Protein AF-A0A940LYS8-F1 (afdb_monomer)

Solvent-accessible surface area (backbone atoms only — not comparable to full-atom values): 14166 Å² total; per-residue (Å²): 133,88,75,75,73,63,44,82,40,48,35,38,29,25,53,35,54,36,86,40,42,81,48,67,56,72,43,96,89,71,46,71,50,75,36,22,39,36,41,30,22,46,27,25,27,48,75,93,54,68,81,40,82,56,65,36,42,34,35,36,81,48,92,83,85,85,57,64,66,62,52,61,73,65,52,63,56,30,31,29,35,32,28,35,30,36,76,92,42,74,50,35,28,40,54,76,39,82,77,44,77,39,90,52,70,69,46,53,48,55,41,51,57,54,53,70,65,56,69,51,74,43,96,84,58,41,65,36,48,66,41,65,59,70,41,28,34,36,24,72,44,66,58,97,86,38,71,28,37,42,33,35,54,69,59,95,69,60,64,64,54,52,51,50,52,50,55,50,62,75,40,40,74,64,50,51,53,53,54,53,48,30,38,51,74,55,42,47,62,51,32,56,76,70,56,52,57,94,88,54,79,76,67,52,75,64,65,48,58,71,41,42,40,71,47,35,38,37,39,48,70,85,58,28,35,38,40,37,19,47,32,62,64,52,61,83,69,26,37,35,40,35,40,34,38,59,82,78,72,44,70,46,41,47,80,48,124

Mean predicted aligned error: 7.28 Å

Radius of gyration: 22.15 Å; Cα contacts (8 Å, |Δi|>4): 485; chains: 1; bounding box: 64×49×54 Å

Foldseek 3Di:
DDFDFWDWFKKKFFWQLAPQDWDWDQDPVRDIDQIKGWTWGAFMDTVVGDTRRAIAIEIERDDDDDCPVVVSVPADRIFIFTWGARPVHNSYTYTPDTPGHDDDVVRVVSVVVVLVVPWDADPQQGTWHADSNNQWTWGWDDQVNHIAIEIEHNDDDCVVLVVLVVVCSVCRVVVVVVQLVQCCVAPLCVLQPPQDDPPDDRDDSVRQVVQKAFHYWYRYPQRKIWTWIARNCSRPGWIWIWIAHPVVRDIHIDTHD

Structure (mmCIF, N/CA/C/O backbone):
data_AF-A0A940LYS8-F1
#
_entry.id   AF-A0A940LYS8-F1
#
loop_
_atom_site.group_PDB
_atom_site.id
_atom_site.type_symbol
_atom_site.label_atom_id
_atom_site.label_alt_id
_atom_site.label_comp_id
_atom_site.label_asym_id
_atom_site.label_entity_id
_atom_site.label_seq_id
_atom_site.pdbx_PDB_ins_code
_atom_site.Cartn_x
_atom_site.Cartn_y
_atom_site.Cartn_z
_atom_site.occupancy
_atom_site.B_iso_or_equiv
_atom_site.auth_seq_id
_atom_site.auth_comp_id
_atom_site.auth_asym_id
_atom_site.auth_atom_id
_atom_site.pdbx_PDB_model_num
ATOM 1 N N . MET A 1 1 ? 36.925 16.333 -16.109 1.00 42.25 1 MET A N 1
ATOM 2 C CA . MET A 1 1 ? 36.387 15.004 -16.468 1.00 42.25 1 MET A CA 1
ATOM 3 C C . MET A 1 1 ? 35.322 15.225 -17.525 1.00 42.25 1 MET A C 1
ATOM 5 O O . MET A 1 1 ? 34.413 16.002 -17.276 1.00 42.25 1 MET A O 1
ATOM 9 N N . SER A 1 2 ? 35.499 14.679 -18.729 1.00 47.75 2 SER A N 1
ATOM 10 C CA . SER A 1 2 ? 34.520 14.827 -19.812 1.00 47.75 2 SER A CA 1
ATOM 11 C C . SER A 1 2 ? 33.358 13.879 -19.520 1.00 47.75 2 SER A C 1
ATOM 13 O O . SER A 1 2 ? 33.547 12.667 -19.568 1.00 47.75 2 SER A O 1
ATOM 15 N N . SER A 1 3 ? 32.201 14.413 -19.123 1.00 65.06 3 SER A N 1
ATOM 16 C CA . SER A 1 3 ? 30.974 13.623 -19.047 1.00 65.06 3 SER A CA 1
ATOM 17 C C . SER A 1 3 ? 30.464 13.404 -20.469 1.00 65.06 3 SER A C 1
ATOM 19 O O . SER A 1 3 ? 30.316 14.350 -21.246 1.00 65.06 3 SER A O 1
ATOM 21 N N . THR A 1 4 ? 30.245 12.147 -20.843 1.00 72.12 4 THR A N 1
ATOM 22 C CA . THR A 1 4 ? 29.559 11.816 -22.093 1.00 72.12 4 THR A CA 1
ATOM 23 C C . THR A 1 4 ? 28.167 12.459 -22.061 1.00 72.12 4 THR A C 1
ATOM 25 O O . THR A 1 4 ? 27.477 12.327 -21.050 1.00 72.12 4 THR A O 1
ATOM 28 N N . PRO A 1 5 ? 27.745 13.188 -23.110 1.00 80.06 5 PRO A N 1
ATOM 29 C CA . PRO A 1 5 ? 26.443 13.843 -23.108 1.00 80.06 5 PRO A CA 1
ATOM 30 C C . PRO A 1 5 ? 25.303 12.809 -23.068 1.00 80.06 5 PRO A C 1
ATOM 32 O O . PRO A 1 5 ? 25.475 11.703 -23.589 1.00 80.06 5 PRO A O 1
ATOM 35 N N . PRO A 1 6 ? 24.131 13.164 -22.505 1.00 83.50 6 PRO A N 1
ATOM 36 C CA . PRO A 1 6 ? 22.964 12.289 -22.494 1.00 83.50 6 PRO A CA 1
ATOM 37 C C . PRO A 1 6 ? 22.574 11.837 -23.903 1.00 83.50 6 PRO A C 1
ATOM 39 O O . PRO A 1 6 ? 22.540 12.634 -24.846 1.00 83.50 6 PRO A O 1
ATOM 42 N N . GLU A 1 7 ? 22.235 10.560 -24.043 1.00 89.81 7 GLU A N 1
ATOM 43 C CA . GLU A 1 7 ? 21.825 9.974 -25.315 1.00 89.81 7 GLU A CA 1
ATOM 44 C C . GLU A 1 7 ? 20.300 10.022 -25.451 1.00 89.81 7 GLU A C 1
ATOM 46 O O . GLU A 1 7 ? 19.568 9.582 -24.563 1.00 89.81 7 GLU A O 1
ATOM 51 N N . ARG A 1 8 ? 19.797 10.509 -26.5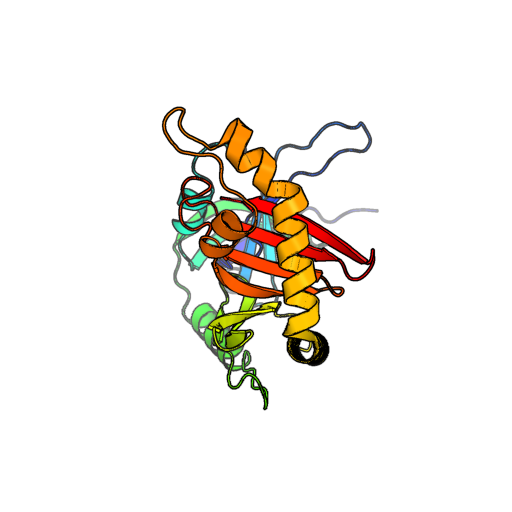92 1.00 93.00 8 ARG A N 1
ATOM 52 C CA . ARG A 1 8 ? 18.370 10.421 -26.928 1.00 93.00 8 ARG A CA 1
ATOM 53 C C . ARG A 1 8 ? 18.049 9.057 -27.502 1.00 93.00 8 ARG A C 1
ATOM 55 O O . ARG A 1 8 ? 18.409 8.757 -28.637 1.00 93.00 8 ARG A O 1
ATOM 62 N N . VAL A 1 9 ? 17.278 8.283 -26.757 1.00 93.38 9 VAL A N 1
ATOM 63 C CA . VAL A 1 9 ? 16.883 6.933 -27.139 1.00 93.38 9 VAL A CA 1
ATOM 64 C C . VAL A 1 9 ? 15.372 6.804 -27.242 1.00 93.38 9 VAL A C 1
ATOM 66 O O . VAL A 1 9 ? 14.603 7.430 -26.510 1.00 93.38 9 VAL A O 1
ATOM 69 N N . ARG A 1 10 ? 14.932 5.959 -28.172 1.00 94.75 10 ARG A N 1
ATOM 70 C CA . ARG A 1 10 ? 13.538 5.524 -28.257 1.00 94.75 10 ARG A CA 1
ATOM 71 C C . ARG A 1 10 ? 13.363 4.280 -27.403 1.00 94.75 10 ARG A C 1
ATOM 73 O O . ARG A 1 10 ? 14.052 3.288 -27.637 1.00 94.75 10 ARG A O 1
ATOM 80 N N . VAL A 1 11 ? 12.436 4.334 -26.456 1.00 95.38 11 VAL A N 1
ATOM 81 C CA . VAL A 1 11 ? 12.174 3.265 -25.489 1.00 95.38 11 VAL A CA 1
ATOM 82 C C . VAL A 1 11 ? 10.731 2.798 -25.602 1.00 95.38 11 VAL A C 1
ATOM 84 O O . VAL A 1 11 ? 9.817 3.604 -25.773 1.00 95.38 11 VAL A O 1
ATOM 87 N N . ARG A 1 12 ? 10.535 1.486 -25.482 1.00 94.81 12 ARG A N 1
ATOM 88 C CA . ARG A 1 12 ? 9.240 0.873 -25.178 1.00 94.81 12 ARG A CA 1
ATOM 89 C C . ARG A 1 12 ? 9.300 0.284 -23.787 1.00 94.81 12 ARG A C 1
ATOM 91 O O . ARG A 1 12 ? 10.312 -0.314 -23.436 1.00 94.81 12 ARG A O 1
ATOM 98 N N . GLY A 1 13 ? 8.226 0.420 -23.029 1.00 93.44 13 GLY A N 1
ATOM 99 C CA . GLY A 1 13 ? 8.151 -0.141 -21.689 1.00 93.44 13 GLY A CA 1
ATOM 100 C C . GLY A 1 13 ? 6.719 -0.341 -21.238 1.00 93.44 13 GLY A C 1
ATOM 101 O O . GLY A 1 13 ? 5.798 0.301 -21.755 1.00 93.44 13 GLY A O 1
ATOM 102 N N . LEU A 1 14 ? 6.547 -1.243 -20.278 1.00 90.81 14 LEU A N 1
ATOM 103 C CA . LEU A 1 14 ? 5.294 -1.352 -19.548 1.00 90.81 14 LEU A CA 1
ATOM 104 C C . LEU A 1 14 ? 5.345 -0.433 -18.332 1.00 90.81 14 LEU A C 1
ATOM 106 O O . LEU A 1 14 ? 6.316 -0.451 -17.584 1.00 90.81 14 LEU A O 1
ATOM 110 N N . LEU A 1 15 ? 4.322 0.398 -18.175 1.00 88.31 15 LEU A N 1
ATOM 111 C CA . LEU A 1 15 ? 4.199 1.321 -17.062 1.00 88.31 15 LEU A CA 1
ATOM 112 C C . LEU A 1 15 ? 3.820 0.546 -15.798 1.00 88.31 15 LEU A C 1
ATOM 114 O O . LEU A 1 15 ? 2.710 0.018 -15.696 1.00 88.31 15 LEU A O 1
ATOM 118 N N . LYS A 1 16 ? 4.719 0.547 -14.817 1.00 84.00 16 LYS A N 1
ATOM 119 C CA . LYS A 1 16 ? 4.436 0.117 -13.451 1.00 84.00 16 LYS A CA 1
ATOM 120 C C . LYS A 1 16 ? 3.726 1.261 -12.731 1.00 84.00 16 LYS A C 1
ATOM 122 O O . LYS A 1 16 ? 4.241 2.376 -12.646 1.00 84.00 16 LYS A O 1
ATOM 127 N N . ARG A 1 17 ? 2.514 1.000 -12.238 1.00 73.31 17 ARG A N 1
ATOM 128 C CA . ARG A 1 17 ? 1.731 2.013 -11.509 1.00 73.31 17 ARG A CA 1
ATOM 129 C C . ARG A 1 17 ? 2.293 2.258 -10.107 1.00 73.31 17 ARG A C 1
ATOM 131 O O . ARG A 1 17 ? 2.335 3.408 -9.688 1.00 73.31 17 ARG A O 1
ATOM 138 N N . GLY A 1 18 ? 2.820 1.223 -9.453 1.00 67.50 18 GLY A N 1
ATOM 139 C CA . GLY A 1 18 ? 3.448 1.344 -8.138 1.00 67.50 18 GLY A CA 1
ATOM 140 C C . GLY A 1 18 ? 4.738 2.154 -8.226 1.00 67.50 18 GLY A C 1
ATOM 141 O O . GLY A 1 18 ? 5.605 1.835 -9.041 1.00 67.50 18 GLY A O 1
ATOM 142 N N . GLY A 1 19 ? 4.845 3.212 -7.422 1.00 68.69 19 GLY A N 1
ATOM 143 C CA . GLY A 1 19 ? 5.967 4.159 -7.437 1.00 68.69 19 GLY A CA 1
ATOM 144 C C . GLY A 1 19 ? 5.854 5.282 -8.477 1.00 68.69 19 GLY A C 1
ATOM 145 O O . GLY A 1 19 ? 6.567 6.275 -8.370 1.00 68.69 19 GLY A O 1
ATOM 146 N N . THR A 1 20 ? 4.930 5.196 -9.445 1.00 78.88 20 THR A N 1
ATOM 147 C CA . THR A 1 20 ? 4.685 6.307 -10.378 1.00 78.88 20 THR A CA 1
ATOM 148 C C . THR A 1 20 ? 3.953 7.433 -9.647 1.00 78.88 20 THR A C 1
ATOM 150 O O . TH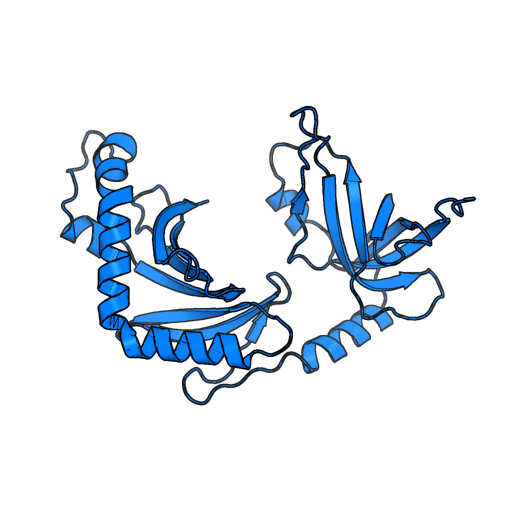R A 1 20 ? 2.822 7.260 -9.198 1.00 78.88 20 THR A O 1
ATOM 153 N N . GLY A 1 21 ? 4.585 8.600 -9.550 1.00 78.81 21 GLY A N 1
ATOM 154 C CA . GLY A 1 21 ? 4.165 9.651 -8.628 1.00 78.81 21 GLY A CA 1
ATOM 155 C C . GLY A 1 21 ? 4.616 11.048 -9.034 1.00 78.81 21 GLY A C 1
ATOM 156 O O . GLY A 1 21 ? 5.247 11.251 -10.077 1.00 78.81 21 GLY A O 1
ATOM 157 N N . LEU A 1 22 ? 4.286 12.015 -8.181 1.00 82.00 22 LEU A N 1
ATOM 158 C CA . LEU A 1 22 ? 4.902 13.336 -8.178 1.00 82.00 22 LEU A CA 1
ATOM 159 C C . LEU A 1 22 ? 6.037 13.331 -7.161 1.00 82.00 22 LEU A C 1
ATOM 161 O O . LEU A 1 22 ? 5.834 12.970 -6.006 1.00 82.00 22 LEU A O 1
ATOM 165 N N . VAL A 1 23 ? 7.217 13.751 -7.593 1.00 81.56 23 VAL A N 1
ATOM 166 C CA . VAL A 1 23 ? 8.379 13.907 -6.723 1.00 81.56 23 VAL A CA 1
ATOM 167 C C . VAL A 1 23 ? 8.815 15.361 -6.791 1.00 81.56 23 VAL A C 1
ATOM 169 O O . VAL A 1 23 ? 8.854 15.967 -7.864 1.00 81.56 23 VAL A O 1
ATOM 172 N N . GLN A 1 24 ? 9.112 15.939 -5.634 1.00 83.06 24 GLN A N 1
ATOM 173 C CA . GLN A 1 24 ? 9.625 17.294 -5.532 1.00 83.06 24 GLN A CA 1
ATOM 174 C C . GLN A 1 24 ? 10.780 17.299 -4.539 1.00 83.06 24 GLN A C 1
ATOM 176 O O . GLN A 1 24 ? 10.621 16.926 -3.380 1.00 83.06 24 GLN A O 1
ATOM 181 N N . SER A 1 25 ? 11.955 17.705 -5.003 1.00 80.62 25 SER A N 1
ATOM 182 C CA . SER A 1 25 ? 13.121 17.900 -4.150 1.00 80.62 25 SER A CA 1
ATOM 183 C C . SER A 1 25 ? 13.136 19.308 -3.570 1.00 80.62 25 SER A C 1
ATOM 185 O O . SER A 1 25 ? 12.680 20.277 -4.190 1.00 80.62 25 SER A O 1
ATOM 187 N N . ARG A 1 26 ? 13.692 19.424 -2.365 1.00 80.88 26 ARG A N 1
ATOM 188 C CA . ARG A 1 26 ? 14.047 20.706 -1.770 1.00 80.88 26 ARG A CA 1
ATOM 189 C C . ARG A 1 26 ? 15.529 20.957 -2.003 1.00 80.88 26 ARG A C 1
ATOM 191 O O . ARG A 1 26 ? 16.353 20.085 -1.750 1.00 80.88 26 ARG A O 1
ATOM 198 N N . ARG A 1 27 ? 15.851 22.143 -2.498 1.00 79.44 27 ARG A N 1
ATOM 199 C CA . ARG A 1 27 ? 17.224 22.594 -2.711 1.00 79.44 27 ARG A CA 1
ATOM 200 C C . ARG A 1 27 ? 17.869 22.996 -1.391 1.00 79.44 27 ARG A C 1
ATOM 202 O O . ARG A 1 27 ? 17.176 23.391 -0.452 1.00 79.44 27 ARG A O 1
ATOM 209 N N . ASP A 1 28 ? 19.199 23.017 -1.381 1.00 84.62 28 ASP A N 1
ATOM 210 C CA . ASP A 1 28 ? 20.005 23.495 -0.249 1.00 84.62 28 ASP A CA 1
ATOM 211 C C . ASP A 1 28 ? 19.690 24.954 0.135 1.00 84.62 28 ASP A C 1
ATOM 213 O O . ASP A 1 28 ? 19.817 25.339 1.293 1.00 84.62 28 ASP A O 1
ATOM 217 N N . ASP A 1 29 ? 19.222 25.769 -0.821 1.00 88.00 29 ASP A N 1
ATOM 218 C CA . ASP A 1 29 ? 18.783 27.155 -0.593 1.00 88.00 29 ASP A CA 1
ATOM 219 C C . ASP A 1 29 ? 17.358 27.269 -0.007 1.00 88.00 29 ASP A C 1
ATOM 221 O O . ASP A 1 29 ? 16.798 28.363 0.103 1.00 88.00 29 ASP A O 1
ATOM 225 N N . GLY A 1 30 ? 16.755 26.135 0.355 1.00 83.50 30 GLY A N 1
ATOM 226 C CA . GLY A 1 30 ? 15.433 26.033 0.957 1.00 83.50 30 GLY A CA 1
ATOM 227 C C . GLY A 1 30 ? 14.270 26.146 -0.028 1.00 83.50 30 GLY A C 1
ATOM 228 O O . GLY A 1 30 ? 13.126 25.954 0.405 1.00 83.50 30 GLY A O 1
ATOM 229 N N . ARG A 1 31 ? 14.521 26.423 -1.318 1.00 86.25 31 ARG A N 1
ATOM 230 C CA . ARG A 1 31 ? 13.485 26.495 -2.360 1.00 86.25 31 ARG A CA 1
ATOM 231 C C . ARG A 1 31 ? 13.119 25.105 -2.865 1.00 86.25 31 ARG A C 1
ATOM 233 O O . ARG A 1 31 ? 13.949 24.204 -2.931 1.00 86.25 31 ARG A O 1
ATOM 240 N N . TRP A 1 32 ? 11.867 24.949 -3.271 1.00 80.50 32 TRP A N 1
ATOM 241 C CA . TRP A 1 32 ? 11.400 23.726 -3.909 1.00 80.50 32 TRP A CA 1
ATOM 242 C C . TRP A 1 32 ? 11.743 23.716 -5.398 1.00 80.50 32 TRP A C 1
ATOM 244 O O . TRP A 1 32 ? 11.593 24.731 -6.085 1.00 80.50 32 TRP A O 1
ATOM 254 N N . ASP A 1 33 ? 12.181 22.564 -5.900 1.00 85.06 33 ASP A N 1
ATOM 255 C CA . ASP A 1 33 ? 12.300 22.328 -7.334 1.00 85.06 33 ASP A CA 1
ATOM 256 C C . ASP A 1 33 ? 10.933 22.308 -8.021 1.00 85.06 33 ASP A C 1
ATOM 258 O O . ASP A 1 33 ? 9.879 22.214 -7.388 1.00 85.06 33 ASP A O 1
ATOM 262 N N . VAL A 1 34 ? 10.944 22.402 -9.351 1.00 83.25 34 VAL A N 1
ATOM 263 C CA . VAL A 1 34 ? 9.734 22.139 -10.135 1.00 83.25 34 VAL A CA 1
ATOM 264 C C . VAL A 1 34 ? 9.340 20.676 -9.905 1.00 83.25 34 VAL A C 1
ATOM 266 O O . VAL A 1 34 ? 10.202 19.817 -10.085 1.00 83.25 34 VAL A O 1
ATOM 269 N N . PRO A 1 35 ? 8.077 20.374 -9.543 1.00 85.12 35 PRO A N 1
ATOM 270 C CA . PRO A 1 35 ? 7.629 18.997 -9.399 1.00 85.12 35 PRO A CA 1
ATOM 271 C C . PRO A 1 35 ? 7.896 18.190 -10.667 1.00 85.12 35 PRO A C 1
ATOM 273 O O . PRO A 1 35 ? 7.663 18.657 -11.788 1.00 85.12 35 PRO A O 1
ATOM 276 N N . GLU A 1 36 ? 8.341 16.957 -10.495 1.00 87.12 36 GLU A N 1
ATOM 277 C CA . GLU A 1 36 ? 8.540 16.021 -11.587 1.00 87.12 36 GLU A CA 1
ATOM 278 C C . GLU A 1 36 ? 7.554 14.872 -11.463 1.00 87.12 36 GLU A C 1
ATOM 280 O O . GLU A 1 36 ? 7.353 14.304 -10.392 1.00 87.12 36 GLU A O 1
ATOM 285 N N . ILE A 1 37 ? 6.950 14.500 -12.588 1.00 86.81 37 ILE A N 1
ATOM 286 C CA . ILE A 1 37 ? 6.352 13.176 -12.693 1.00 86.81 37 ILE A CA 1
ATOM 287 C C . ILE A 1 37 ? 7.491 12.179 -12.818 1.00 86.81 37 ILE A C 1
ATOM 289 O O . ILE A 1 37 ? 8.351 12.335 -13.691 1.00 86.81 37 ILE A O 1
ATOM 293 N N . VAL A 1 38 ? 7.417 11.121 -12.025 1.00 88.69 38 VAL A N 1
ATOM 294 C CA . VAL A 1 38 ? 8.265 9.940 -12.154 1.00 88.69 38 VAL A CA 1
ATOM 295 C C . VAL A 1 38 ? 7.400 8.788 -12.624 1.00 88.69 38 VAL A C 1
ATOM 297 O O . VAL A 1 38 ? 6.370 8.519 -12.020 1.00 88.69 38 VAL A O 1
ATOM 300 N N . GLN A 1 39 ? 7.798 8.130 -13.711 1.00 89.88 39 GLN A N 1
ATOM 301 C CA . GLN A 1 39 ? 7.189 6.893 -14.197 1.00 89.88 39 GLN A CA 1
ATOM 302 C C . GLN A 1 39 ? 8.207 5.766 -14.174 1.00 89.88 39 GLN A C 1
ATOM 304 O O . GLN A 1 39 ? 9.373 5.960 -14.514 1.00 89.88 39 GLN A O 1
ATOM 309 N N . HIS A 1 40 ? 7.742 4.577 -13.819 1.00 90.50 40 HIS A N 1
ATOM 310 C CA . HIS A 1 40 ? 8.572 3.385 -13.729 1.00 90.50 40 HIS A CA 1
ATOM 311 C C . HIS A 1 40 ? 8.221 2.473 -14.899 1.00 90.50 40 HIS A C 1
ATOM 313 O O . HIS A 1 40 ? 7.060 2.098 -15.068 1.00 90.50 40 HIS A O 1
ATOM 319 N N . LEU A 1 41 ? 9.205 2.131 -15.729 1.00 92.00 41 LEU A N 1
ATOM 320 C CA . LEU A 1 41 ? 9.017 1.186 -16.825 1.00 92.00 41 LEU A CA 1
ATOM 321 C C . LEU A 1 41 ? 9.654 -0.160 -16.482 1.00 92.00 41 LEU A C 1
ATOM 323 O O . LEU A 1 41 ? 10.856 -0.217 -16.223 1.00 92.00 41 LEU A O 1
ATOM 327 N N . ARG A 1 42 ? 8.864 -1.238 -16.517 1.00 90.44 42 ARG A N 1
ATOM 328 C CA . ARG A 1 42 ? 9.343 -2.615 -16.344 1.00 90.44 42 ARG A CA 1
ATOM 329 C C . ARG A 1 42 ? 8.383 -3.636 -16.970 1.00 90.44 42 ARG A C 1
ATOM 331 O O . ARG A 1 42 ? 7.203 -3.621 -16.641 1.00 90.44 42 ARG A O 1
ATOM 338 N N . PRO A 1 43 ? 8.874 -4.581 -17.785 1.00 93.56 43 PRO A N 1
ATOM 339 C CA . PRO A 1 43 ? 10.163 -4.539 -18.467 1.00 93.56 43 PRO A CA 1
ATOM 340 C C . PRO A 1 43 ? 10.182 -3.416 -19.516 1.00 93.56 43 PRO A C 1
ATOM 342 O O . PRO A 1 43 ? 9.139 -2.862 -19.892 1.00 93.56 43 PRO A O 1
ATOM 345 N N . TRP A 1 44 ? 11.368 -3.086 -20.015 1.00 95.00 44 TRP A N 1
ATOM 346 C CA . TRP A 1 44 ? 11.544 -2.078 -21.059 1.00 95.00 44 TRP A CA 1
ATOM 347 C C . TRP A 1 44 ? 12.633 -2.480 -22.050 1.00 95.00 44 TRP A C 1
ATOM 349 O O . TRP A 1 44 ? 13.356 -3.448 -21.850 1.00 95.00 44 TRP A O 1
ATOM 359 N N . ARG A 1 45 ? 12.726 -1.768 -23.171 1.00 94.69 45 ARG A N 1
ATOM 360 C CA . ARG A 1 45 ? 13.830 -1.912 -24.123 1.00 94.69 45 ARG A CA 1
ATOM 361 C C . ARG A 1 45 ? 14.057 -0.655 -24.932 1.00 94.69 45 ARG A C 1
ATOM 363 O O . ARG A 1 45 ? 13.114 0.077 -25.250 1.00 94.69 45 ARG A O 1
ATOM 370 N N . ARG A 1 46 ? 15.298 -0.465 -25.375 1.00 93.44 46 ARG A N 1
ATOM 371 C CA . ARG A 1 46 ? 15.595 0.424 -26.505 1.00 93.44 46 ARG A CA 1
ATOM 372 C C . ARG A 1 46 ? 14.967 -0.157 -27.777 1.00 93.44 46 ARG A C 1
ATOM 374 O O . ARG A 1 46 ? 14.852 -1.372 -27.929 1.00 93.44 46 ARG A O 1
ATOM 381 N N . SER A 1 47 ? 14.538 0.694 -28.704 1.00 83.88 47 SER A N 1
ATOM 382 C CA . SER A 1 47 ? 13.912 0.254 -29.958 1.00 83.88 47 SER A CA 1
ATOM 383 C C . SER A 1 47 ? 14.840 -0.682 -30.743 1.00 83.88 47 SER A C 1
ATOM 385 O O . SER A 1 47 ? 15.874 -0.248 -31.235 1.00 83.88 47 SER A O 1
ATOM 387 N N . GLY A 1 48 ? 14.449 -1.953 -30.880 1.00 82.44 48 GLY A N 1
ATOM 388 C CA . GLY A 1 48 ? 15.252 -2.988 -31.546 1.00 82.44 48 GLY A CA 1
ATOM 389 C C . GLY A 1 48 ? 16.365 -3.600 -30.686 1.00 82.44 48 GLY A C 1
ATOM 390 O O . GLY A 1 48 ? 17.075 -4.474 -31.170 1.00 82.44 48 GLY A O 1
ATOM 391 N N . GLY A 1 49 ? 16.510 -3.166 -29.432 1.00 90.75 49 GLY A N 1
ATOM 392 C CA . GLY A 1 49 ? 17.447 -3.727 -28.460 1.00 90.75 49 GLY A CA 1
ATOM 393 C C . GLY A 1 49 ? 16.872 -4.905 -27.658 1.00 90.75 49 GLY A C 1
ATOM 394 O O . GLY A 1 49 ? 15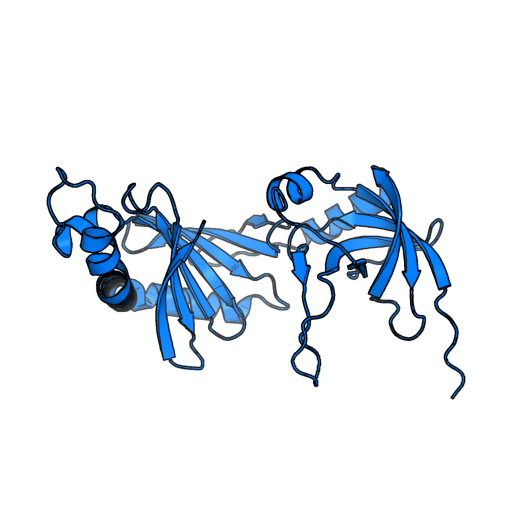.694 -5.257 -27.828 1.00 90.75 49 GLY A O 1
ATOM 395 N N . PRO A 1 50 ? 17.699 -5.508 -26.782 1.00 94.56 50 PRO A N 1
ATOM 396 C CA . PRO A 1 50 ? 17.267 -6.565 -25.872 1.00 94.56 50 PRO A CA 1
ATOM 397 C C . PRO A 1 50 ? 16.248 -6.045 -24.853 1.00 94.56 50 PRO A C 1
ATOM 399 O O . PRO A 1 50 ? 16.099 -4.837 -24.662 1.00 94.56 50 PRO A O 1
ATOM 402 N N . ILE A 1 51 ? 15.529 -6.972 -24.220 1.00 95.38 51 ILE A N 1
ATOM 403 C CA . ILE A 1 51 ? 14.624 -6.656 -23.115 1.00 95.38 51 ILE A CA 1
ATOM 404 C C . ILE A 1 51 ? 15.437 -6.503 -21.837 1.00 95.38 51 ILE A C 1
ATOM 406 O O . ILE A 1 51 ? 16.164 -7.411 -21.446 1.00 95.38 51 ILE A O 1
ATOM 410 N N . GLU A 1 52 ? 15.241 -5.373 -21.178 1.00 94.50 52 GLU A N 1
ATOM 411 C CA . GLU A 1 52 ? 15.738 -5.083 -19.846 1.00 94.50 52 GLU A CA 1
ATOM 412 C C . GLU A 1 52 ? 14.644 -5.432 -18.827 1.00 94.50 52 GLU A C 1
ATOM 414 O O . GLU A 1 52 ? 13.524 -4.907 -18.869 1.00 94.50 52 GLU A O 1
ATOM 419 N N . ALA A 1 53 ? 14.961 -6.354 -17.916 1.00 88.12 53 ALA A N 1
ATOM 420 C CA . ALA A 1 53 ? 14.047 -6.805 -16.864 1.00 88.12 53 ALA A CA 1
ATOM 421 C C . ALA A 1 53 ? 14.074 -5.911 -15.610 1.00 88.12 53 ALA A C 1
ATOM 423 O O . ALA A 1 53 ? 13.250 -6.090 -14.708 1.00 88.12 53 ALA A O 1
ATOM 424 N N . THR A 1 54 ? 15.028 -4.983 -15.539 1.00 89.12 54 THR A N 1
ATOM 425 C CA . THR A 1 54 ? 15.168 -3.979 -14.479 1.00 89.12 54 THR A CA 1
ATOM 426 C C . THR A 1 54 ? 14.218 -2.803 -14.703 1.00 89.12 54 THR A C 1
ATOM 428 O O . THR A 1 54 ? 13.591 -2.677 -15.755 1.00 89.12 54 THR A O 1
ATOM 431 N N . GLU A 1 55 ? 14.081 -1.944 -13.694 1.00 90.62 55 GLU A N 1
ATOM 432 C CA . GLU A 1 55 ? 13.291 -0.720 -13.823 1.00 90.62 55 GLU A CA 1
ATOM 433 C C . GLU A 1 55 ? 14.081 0.366 -14.561 1.00 90.62 55 GLU A C 1
ATOM 435 O O . GLU A 1 55 ? 15.276 0.550 -14.329 1.00 90.62 55 GLU A O 1
ATOM 440 N N . LEU A 1 56 ? 13.392 1.102 -15.432 1.00 93.50 56 LEU A N 1
ATOM 441 C CA . LEU A 1 56 ? 13.839 2.403 -15.921 1.00 93.50 56 LEU A CA 1
ATOM 442 C C . LEU A 1 56 ? 12.952 3.483 -15.313 1.00 93.50 56 LEU A C 1
ATOM 444 O O . LEU A 1 56 ? 11.747 3.529 -15.580 1.00 93.50 56 LEU A O 1
ATOM 448 N N . TYR A 1 57 ? 13.561 4.372 -14.537 1.00 93.06 57 TYR A N 1
ATOM 449 C CA . TYR A 1 57 ? 12.880 5.519 -13.947 1.00 93.06 57 TYR A CA 1
ATOM 450 C C . TYR A 1 57 ? 12.923 6.677 -14.940 1.00 93.06 57 TYR A C 1
ATOM 452 O O . TYR A 1 57 ? 14.002 7.156 -15.302 1.00 93.06 57 TYR A O 1
ATOM 460 N N . VAL A 1 58 ? 11.762 7.141 -15.395 1.00 93.31 58 VAL A N 1
ATOM 461 C CA . VAL A 1 58 ? 11.676 8.250 -16.343 1.00 93.31 58 VAL A CA 1
ATOM 462 C C . VAL A 1 58 ? 10.988 9.472 -15.750 1.00 93.31 58 VAL A C 1
ATOM 464 O O . VAL A 1 58 ? 9.918 9.380 -15.156 1.00 93.31 58 VAL A O 1
ATOM 467 N N . PHE A 1 59 ? 11.614 10.631 -15.938 1.00 92.06 59 PHE A N 1
ATOM 468 C CA . PHE A 1 59 ? 11.259 11.883 -15.272 1.00 92.06 59 PHE A CA 1
ATOM 469 C C . PHE A 1 59 ? 10.718 12.897 -16.271 1.00 92.06 59 PHE A C 1
ATOM 471 O O . PHE A 1 59 ? 11.234 13.027 -17.389 1.00 92.06 59 PHE A O 1
ATOM 478 N N . LYS A 1 60 ? 9.698 13.658 -15.878 1.00 89.19 60 LYS A N 1
ATOM 479 C CA . LYS A 1 60 ? 9.232 14.813 -16.648 1.00 89.19 60 LYS A CA 1
ATOM 480 C C . LYS A 1 60 ? 8.852 15.966 -15.717 1.00 89.19 60 LYS A C 1
ATOM 482 O O . LYS A 1 60 ? 7.868 15.825 -14.989 1.00 89.19 60 LYS A O 1
ATOM 487 N N . PRO A 1 61 ? 9.530 17.124 -15.819 1.00 85.81 61 PRO A N 1
ATOM 488 C CA . PRO A 1 61 ? 9.100 18.338 -15.143 1.00 85.81 61 PRO A CA 1
ATOM 489 C C . PRO A 1 61 ? 7.660 18.675 -15.508 1.00 85.81 61 PRO A C 1
ATOM 491 O O . PRO A 1 61 ? 7.279 18.652 -16.686 1.00 85.81 61 PRO A O 1
ATOM 494 N N . THR A 1 62 ? 6.858 18.984 -14.500 1.00 79.44 62 THR A N 1
ATOM 495 C CA . THR A 1 62 ? 5.443 19.272 -14.674 1.00 79.44 62 THR A CA 1
ATOM 496 C C . THR A 1 62 ? 5.002 20.437 -13.799 1.00 79.44 62 THR A C 1
ATOM 498 O O . THR A 1 62 ? 5.612 20.775 -12.789 1.00 79.44 62 THR A O 1
ATOM 501 N N . ARG A 1 63 ? 3.901 21.063 -14.201 1.00 71.00 63 ARG A N 1
ATOM 502 C CA . ARG A 1 63 ? 3.117 21.964 -13.357 1.00 71.00 63 ARG A CA 1
ATOM 503 C C . ARG A 1 63 ? 1.736 21.329 -13.271 1.00 71.00 63 ARG A C 1
ATOM 505 O O . ARG A 1 63 ? 0.957 21.507 -14.199 1.00 71.00 63 ARG A O 1
ATOM 512 N N . LEU A 1 64 ? 1.447 20.530 -12.249 1.00 61.28 64 LEU A N 1
ATOM 513 C CA . LEU A 1 64 ? 0.110 19.945 -12.090 1.00 61.28 64 LEU A CA 1
ATOM 514 C C . LEU A 1 64 ? -0.480 20.325 -10.737 1.00 61.28 64 LEU A C 1
ATOM 516 O O . LEU A 1 64 ? 0.147 20.072 -9.712 1.00 61.28 64 LEU A O 1
ATOM 520 N N . PRO A 1 65 ? -1.691 20.903 -10.752 1.00 53.66 65 PRO A N 1
ATOM 521 C CA . PRO A 1 65 ? -2.727 20.410 -9.852 1.00 53.66 65 PRO A CA 1
ATOM 522 C C . PRO A 1 65 ? -4.104 20.206 -10.522 1.00 53.66 65 PRO A C 1
ATOM 524 O O . PRO A 1 65 ? -4.400 20.750 -11.584 1.00 53.66 65 PRO A O 1
ATOM 527 N N . HIS A 1 66 ? -4.912 19.411 -9.810 1.00 55.38 66 HIS A N 1
ATOM 528 C CA . HIS A 1 66 ? -6.190 18.739 -10.106 1.00 55.38 66 HIS A CA 1
ATOM 529 C C . HIS A 1 66 ? -6.158 17.568 -11.105 1.00 55.38 66 HIS A C 1
ATOM 531 O O . HIS A 1 66 ? -5.750 17.684 -12.255 1.00 55.38 66 HIS A O 1
ATOM 537 N N . GLY A 1 67 ? -6.637 16.409 -10.629 1.00 65.75 67 GLY A N 1
ATOM 538 C CA . GLY A 1 67 ? -6.875 15.209 -11.436 1.00 65.75 67 GLY A CA 1
ATOM 539 C C . GLY A 1 67 ? -5.685 14.259 -11.617 1.00 65.75 67 GLY A C 1
ATOM 540 O O . GLY A 1 67 ? -5.751 13.418 -12.509 1.00 65.75 67 GLY A O 1
ATOM 541 N N . PHE A 1 68 ? -4.621 14.349 -10.801 1.00 68.31 68 PHE A N 1
ATOM 542 C CA . PHE A 1 68 ? -3.428 13.487 -10.923 1.00 68.31 68 PHE A CA 1
ATOM 543 C C . PHE A 1 68 ? -3.778 11.994 -10.977 1.00 68.31 68 PHE A C 1
ATOM 545 O O . PHE A 1 68 ? -3.328 11.303 -11.885 1.00 68.31 68 PHE A O 1
ATOM 552 N N . TRP A 1 69 ? -4.627 11.518 -10.063 1.00 65.00 69 TRP A N 1
ATOM 553 C CA . TRP A 1 69 ? -5.051 10.117 -10.025 1.00 65.00 69 TRP A CA 1
ATOM 554 C C . TRP A 1 69 ? -5.834 9.708 -11.275 1.00 65.00 69 TRP A C 1
ATOM 556 O O . TRP A 1 69 ? -5.527 8.685 -11.881 1.00 65.00 69 TRP A O 1
ATOM 566 N N . SER A 1 70 ? -6.775 10.540 -11.731 1.00 70.00 70 SER A N 1
ATOM 567 C CA . SER A 1 70 ? -7.508 10.311 -12.987 1.00 70.00 70 SER A CA 1
ATOM 568 C C . SER A 1 70 ? -6.559 10.231 -14.189 1.00 70.00 70 SER A C 1
ATOM 570 O O . SER A 1 70 ? -6.651 9.320 -15.014 1.00 70.00 70 SER A O 1
ATOM 572 N N . TRP A 1 71 ? -5.571 11.127 -14.246 1.00 79.06 71 TRP A N 1
ATOM 573 C CA . TRP A 1 71 ? -4.531 11.100 -15.267 1.00 79.06 71 TRP A CA 1
ATOM 574 C C . TRP A 1 71 ? -3.668 9.830 -15.186 1.00 79.06 71 TRP A C 1
ATOM 576 O O . TRP A 1 71 ? -3.502 9.152 -16.200 1.00 79.06 71 TRP A O 1
ATOM 586 N N . LEU A 1 72 ? -3.170 9.473 -13.997 1.00 71.88 72 LEU A N 1
ATOM 587 C CA . LEU A 1 72 ? -2.325 8.301 -13.760 1.00 71.88 72 LEU A CA 1
ATOM 588 C C . LEU A 1 72 ? -3.043 6.999 -14.137 1.00 71.88 72 LEU A C 1
ATOM 590 O O . LEU A 1 72 ? -2.495 6.170 -14.868 1.00 71.88 72 LEU A O 1
ATOM 594 N N . PHE A 1 73 ? -4.287 6.828 -13.687 1.00 68.19 73 PHE A N 1
ATOM 595 C CA . PHE A 1 73 ? -5.090 5.642 -13.986 1.00 68.19 73 PHE A CA 1
ATOM 596 C C . PHE A 1 73 ? -5.583 5.597 -15.438 1.00 68.19 73 PHE A C 1
ATOM 598 O O . PHE A 1 73 ? -5.850 4.503 -15.947 1.00 68.19 73 PHE A O 1
ATOM 605 N N . GLY A 1 74 ? -5.631 6.741 -16.125 1.00 75.75 74 GLY A N 1
ATOM 606 C CA . GLY A 1 74 ? -5.915 6.843 -17.556 1.00 75.75 74 GLY A CA 1
ATOM 607 C C . GLY A 1 74 ? -4.736 6.486 -18.471 1.00 75.75 74 GLY A C 1
ATOM 608 O O . GLY A 1 74 ? -4.935 6.305 -19.675 1.00 75.75 74 GLY A O 1
ATOM 609 N N . LEU A 1 75 ? -3.509 6.361 -17.947 1.00 77.94 75 LEU A N 1
ATOM 610 C CA . LEU A 1 75 ? -2.352 5.987 -18.761 1.00 77.94 75 LEU A CA 1
ATOM 611 C C . LEU A 1 75 ? -2.450 4.538 -19.246 1.00 77.94 75 LEU A C 1
ATOM 613 O O . LEU A 1 75 ? -2.754 3.607 -18.490 1.00 77.94 75 LEU A O 1
ATOM 617 N N . ALA A 1 76 ? -2.121 4.351 -20.525 1.00 80.75 76 ALA A N 1
ATOM 618 C CA . ALA A 1 76 ? -1.998 3.029 -21.110 1.00 80.75 76 ALA A CA 1
ATOM 619 C C . ALA A 1 76 ? -0.856 2.247 -20.435 1.00 80.75 76 ALA A C 1
ATOM 621 O O . ALA A 1 76 ? 0.218 2.808 -20.213 1.00 80.75 76 ALA A O 1
ATOM 622 N N . PRO A 1 77 ? -1.038 0.942 -20.175 1.00 83.75 77 PRO A N 1
ATOM 623 C CA . PRO A 1 77 ? -0.038 0.127 -19.489 1.00 83.75 77 PRO A CA 1
ATOM 624 C C . PRO A 1 77 ? 1.213 -0.130 -20.334 1.00 83.75 77 PRO A C 1
ATOM 626 O O . PRO A 1 77 ? 2.236 -0.503 -19.786 1.00 83.75 77 PRO A O 1
ATOM 629 N N . ALA A 1 78 ? 1.156 0.049 -21.655 1.00 88.50 78 ALA A N 1
ATOM 630 C CA . ALA A 1 78 ? 2.290 -0.135 -22.557 1.00 88.50 78 ALA A CA 1
ATOM 631 C C . ALA A 1 78 ? 2.498 1.133 -23.384 1.00 88.50 78 ALA A C 1
ATOM 633 O O . ALA A 1 78 ? 1.592 1.561 -24.110 1.00 88.50 78 ALA A O 1
ATOM 634 N N . VAL A 1 79 ? 3.683 1.731 -23.282 1.00 90.81 79 VAL A N 1
ATOM 635 C CA . VAL A 1 79 ? 3.985 3.047 -23.858 1.00 90.81 79 VAL A CA 1
ATOM 636 C C . VAL A 1 79 ? 5.266 3.024 -24.681 1.00 90.81 79 VAL A C 1
ATOM 638 O O . VAL A 1 79 ? 6.178 2.229 -24.449 1.00 90.81 79 VAL A O 1
ATOM 641 N N . GLU A 1 80 ? 5.342 3.933 -25.650 1.00 93.38 80 GLU A N 1
ATOM 642 C CA . GLU A 1 80 ? 6.583 4.262 -26.347 1.00 93.38 80 GLU A CA 1
ATOM 643 C C . GLU A 1 80 ? 6.949 5.729 -26.096 1.00 93.38 80 GLU A C 1
ATOM 645 O O . GLU A 1 80 ? 6.118 6.635 -26.232 1.00 93.38 80 GLU A O 1
ATOM 650 N N . LEU A 1 81 ? 8.208 5.961 -25.732 1.00 93.94 81 LEU A N 1
ATOM 651 C CA . LEU A 1 81 ? 8.749 7.255 -25.333 1.00 93.94 81 LEU A CA 1
ATOM 652 C C . LEU A 1 81 ? 10.039 7.561 -26.101 1.00 93.94 81 LEU A C 1
ATOM 654 O O . LEU A 1 81 ? 10.759 6.662 -26.539 1.00 93.94 81 LEU A O 1
ATOM 658 N N . ILE A 1 82 ? 10.362 8.847 -26.211 1.00 94.81 82 ILE A N 1
ATOM 659 C CA . ILE A 1 82 ? 11.733 9.314 -26.425 1.00 94.81 82 ILE A CA 1
ATOM 660 C C . ILE A 1 82 ? 12.257 9.802 -25.080 1.00 94.81 82 ILE A C 1
ATOM 662 O O . ILE A 1 82 ? 11.645 10.684 -24.469 1.00 94.81 82 ILE A O 1
ATOM 666 N N . VAL A 1 83 ? 13.377 9.239 -24.644 1.00 94.69 83 VAL A N 1
ATOM 667 C CA . VAL A 1 83 ? 13.997 9.481 -23.339 1.00 94.69 83 VAL A CA 1
ATOM 668 C C . VAL A 1 83 ? 15.447 9.914 -23.556 1.00 94.69 83 VAL A C 1
ATOM 670 O O . VAL A 1 83 ? 16.127 9.352 -24.410 1.00 94.69 83 VAL A O 1
ATOM 673 N N . GLU A 1 84 ? 15.922 10.916 -22.819 1.00 94.25 84 GLU A N 1
ATOM 674 C CA . GLU A 1 84 ? 17.363 11.177 -22.690 1.00 94.25 84 GLU A CA 1
ATOM 675 C C . GLU A 1 84 ? 17.885 10.351 -21.524 1.00 94.25 84 GLU A C 1
ATOM 677 O O . GLU A 1 84 ? 17.453 10.568 -20.394 1.00 94.25 84 GLU A O 1
ATOM 682 N N . ILE A 1 85 ? 18.772 9.402 -21.796 1.00 91.44 85 ILE A N 1
ATOM 683 C CA . ILE A 1 85 ? 19.409 8.579 -20.769 1.00 91.44 85 ILE A CA 1
ATOM 684 C C . ILE A 1 85 ? 20.839 9.079 -20.597 1.00 91.44 85 ILE A C 1
ATOM 686 O O . ILE A 1 85 ? 21.583 9.197 -21.573 1.00 91.44 85 ILE A O 1
ATOM 690 N N . ASP A 1 86 ? 21.210 9.389 -19.358 1.00 86.19 86 ASP A N 1
ATOM 691 C CA . ASP A 1 86 ? 22.597 9.678 -19.010 1.00 86.19 86 ASP A CA 1
ATOM 692 C C . ASP A 1 86 ? 23.379 8.352 -18.998 1.00 86.19 86 ASP A C 1
ATOM 694 O O . ASP A 1 86 ? 23.006 7.442 -18.253 1.00 86.19 86 ASP A O 1
ATOM 698 N N . PRO A 1 87 ? 24.456 8.201 -19.789 1.00 84.50 87 PRO A N 1
ATOM 699 C CA . PRO A 1 87 ? 25.279 6.994 -19.763 1.00 84.50 87 PRO A CA 1
ATOM 700 C C . PRO A 1 87 ? 25.835 6.647 -18.373 1.00 84.50 87 PRO A C 1
ATOM 702 O O . PRO A 1 87 ? 26.087 5.475 -18.103 1.00 84.50 87 PRO A O 1
ATOM 705 N N . ALA A 1 88 ? 26.012 7.634 -17.488 1.00 86.94 88 ALA A N 1
ATOM 706 C CA . ALA A 1 88 ? 26.444 7.412 -16.109 1.00 86.94 88 ALA A CA 1
ATOM 707 C C . ALA A 1 88 ? 25.324 6.865 -15.201 1.00 86.94 88 ALA A C 1
ATOM 709 O O . ALA A 1 88 ? 25.613 6.323 -14.135 1.00 86.94 88 ALA A O 1
ATOM 710 N N . ARG A 1 89 ? 24.056 7.007 -15.609 1.00 86.75 89 ARG A N 1
ATOM 711 C CA . ARG A 1 89 ? 22.848 6.551 -14.899 1.00 86.75 89 ARG A CA 1
ATOM 712 C C . ARG A 1 89 ? 21.869 5.900 -15.886 1.00 86.75 89 ARG A C 1
ATOM 714 O O . ARG A 1 89 ? 20.797 6.449 -16.140 1.00 86.75 89 ARG A O 1
ATOM 721 N N . PRO A 1 90 ? 22.219 4.737 -16.468 1.00 87.94 90 PRO A N 1
ATOM 722 C CA . PRO A 1 90 ? 21.417 4.105 -17.517 1.00 87.94 90 PRO A CA 1
ATOM 723 C C . PRO A 1 90 ? 20.052 3.594 -17.026 1.00 87.94 90 PRO A C 1
ATOM 725 O O . PRO A 1 90 ? 19.179 3.302 -17.840 1.00 87.94 90 PRO A O 1
ATOM 728 N N . ASP A 1 91 ? 19.876 3.505 -15.706 1.00 89.62 91 ASP A N 1
ATOM 729 C CA . ASP A 1 91 ? 18.643 3.186 -14.986 1.00 89.62 91 ASP A CA 1
ATOM 730 C C . ASP A 1 91 ? 17.643 4.351 -14.957 1.00 89.62 91 ASP A C 1
ATOM 732 O O . ASP A 1 91 ? 16.489 4.164 -14.575 1.00 89.62 91 ASP A O 1
ATOM 736 N N . ARG A 1 92 ? 18.054 5.565 -15.346 1.00 91.81 92 ARG A N 1
ATOM 737 C CA . ARG A 1 92 ? 17.228 6.773 -15.255 1.00 91.81 92 ARG A CA 1
ATOM 738 C C . ARG A 1 92 ? 17.269 7.579 -16.546 1.00 91.81 92 ARG A C 1
ATOM 740 O O . ARG A 1 92 ? 18.279 7.639 -17.242 1.00 91.81 92 ARG A O 1
ATOM 747 N N . GLY A 1 93 ? 16.176 8.266 -16.859 1.00 92.31 93 GLY A N 1
ATOM 748 C CA . GLY A 1 93 ? 16.164 9.153 -18.015 1.00 92.31 93 GLY A CA 1
ATOM 749 C C . GLY A 1 93 ? 15.083 10.220 -18.001 1.00 92.31 93 GLY A C 1
ATOM 750 O O . GLY A 1 93 ? 14.067 10.113 -17.325 1.00 92.31 93 GLY A O 1
ATOM 751 N N . ARG A 1 94 ? 15.278 11.281 -18.776 1.00 93.56 94 ARG A N 1
ATOM 752 C CA . ARG A 1 94 ? 14.315 12.376 -18.892 1.00 93.56 94 ARG A CA 1
ATOM 753 C C . ARG A 1 94 ? 13.411 12.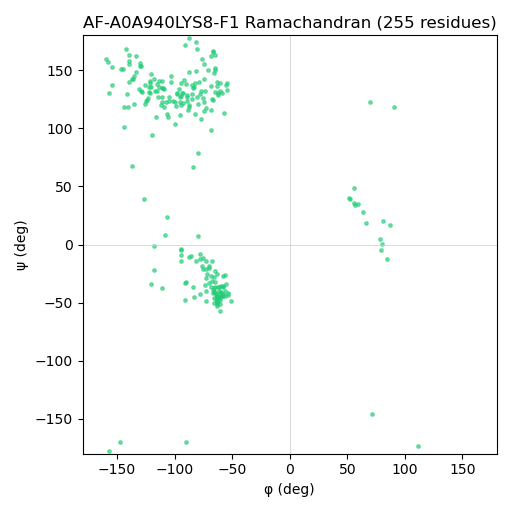157 -20.093 1.00 93.56 94 ARG A C 1
ATOM 755 O O . ARG A 1 94 ? 13.888 12.011 -21.217 1.00 93.56 94 ARG A O 1
ATOM 762 N N . ILE A 1 95 ? 12.099 12.191 -19.900 1.00 93.44 95 ILE A N 1
ATOM 763 C CA . ILE A 1 95 ? 11.147 12.073 -21.002 1.00 93.44 95 ILE A CA 1
ATOM 764 C C . ILE A 1 95 ? 11.235 13.330 -21.871 1.00 93.44 95 ILE A C 1
ATOM 766 O O . ILE A 1 95 ? 10.892 14.437 -21.451 1.00 93.44 95 ILE A O 1
ATOM 770 N N . VAL A 1 96 ? 11.650 13.148 -23.121 1.00 94.00 96 VAL A N 1
ATOM 771 C CA . VAL A 1 96 ? 11.618 14.189 -24.156 1.00 94.00 96 VAL A CA 1
ATOM 772 C C . VAL A 1 96 ? 10.237 14.253 -24.783 1.00 94.00 96 VAL A C 1
ATOM 774 O O . VAL A 1 96 ? 9.700 15.336 -25.007 1.00 94.00 96 VAL A O 1
ATOM 777 N N . ARG A 1 97 ? 9.661 13.088 -25.100 1.00 91.81 97 ARG A N 1
ATOM 778 C CA . ARG A 1 97 ? 8.399 13.001 -25.837 1.00 91.81 97 ARG A CA 1
ATOM 779 C C . ARG A 1 97 ? 7.662 11.701 -25.540 1.00 91.81 97 ARG A C 1
ATOM 781 O O . ARG A 1 97 ? 8.256 10.631 -25.582 1.00 91.81 97 ARG A O 1
ATOM 788 N N . TYR A 1 98 ? 6.350 11.803 -25.350 1.00 90.31 98 TYR A N 1
ATOM 789 C CA . TYR A 1 98 ? 5.444 10.657 -25.396 1.00 90.31 98 TYR A CA 1
ATOM 790 C C . TYR A 1 98 ? 5.040 10.395 -26.845 1.00 90.31 98 TYR A C 1
ATOM 792 O O . TYR A 1 98 ? 4.566 11.307 -27.526 1.00 90.31 98 TYR A O 1
ATOM 800 N N . LEU A 1 99 ? 5.243 9.168 -27.320 1.00 90.81 99 LEU A N 1
ATOM 801 C CA . LEU A 1 99 ? 4.799 8.744 -28.651 1.00 90.81 99 LEU A CA 1
ATOM 802 C C . LEU A 1 99 ? 3.430 8.052 -28.609 1.00 90.81 99 LEU A C 1
ATOM 804 O O . LEU A 1 99 ? 2.782 7.935 -29.644 1.00 90.81 99 LEU A O 1
ATOM 808 N N . GLY A 1 100 ? 2.973 7.671 -27.413 1.00 88.12 100 GLY A N 1
ATOM 809 C CA . GLY A 1 100 ? 1.637 7.144 -27.150 1.00 88.12 100 GLY A CA 1
ATOM 810 C C . GLY A 1 100 ? 1.636 5.659 -26.773 1.00 88.12 100 GLY A C 1
ATOM 811 O O . GLY A 1 100 ? 2.702 5.065 -26.571 1.00 88.12 100 GLY A O 1
ATOM 812 N N . PRO A 1 101 ? 0.440 5.056 -26.656 1.00 91.25 101 PRO A N 1
ATOM 813 C CA . PRO A 1 101 ? 0.291 3.638 -26.368 1.00 91.25 101 PRO A CA 1
ATOM 814 C C . PRO A 1 101 ? 0.938 2.781 -27.457 1.00 91.25 101 PRO A C 1
ATOM 816 O O . PRO A 1 101 ? 0.692 2.979 -28.651 1.00 91.25 101 PRO A O 1
ATOM 819 N N . ARG A 1 102 ? 1.741 1.795 -27.059 1.00 91.12 102 ARG A N 1
ATOM 820 C CA . ARG A 1 102 ? 2.385 0.877 -28.001 1.00 91.12 102 ARG A CA 1
ATOM 821 C C . ARG A 1 102 ? 2.467 -0.518 -27.412 1.00 91.12 102 ARG A C 1
ATOM 823 O O . ARG A 1 102 ? 3.128 -0.732 -26.406 1.00 91.12 102 ARG A O 1
ATOM 830 N N . ARG A 1 103 ? 1.821 -1.481 -28.072 1.00 88.94 103 ARG A N 1
ATOM 831 C CA . ARG A 1 103 ? 1.936 -2.896 -27.705 1.00 88.94 103 ARG A CA 1
ATOM 832 C C . ARG A 1 103 ? 3.289 -3.454 -28.131 1.00 88.94 103 ARG A C 1
ATOM 834 O O . ARG A 1 103 ? 3.779 -3.145 -29.219 1.00 88.94 103 ARG A O 1
ATOM 841 N N . ASP A 1 104 ? 3.835 -4.316 -27.286 1.00 91.81 104 ASP A N 1
ATOM 842 C CA . ASP A 1 104 ? 5.063 -5.059 -27.533 1.00 91.81 104 ASP A CA 1
ATOM 843 C C . ASP A 1 104 ? 4.916 -6.464 -26.917 1.00 91.81 104 ASP A C 1
ATOM 845 O O . ASP A 1 104 ? 4.986 -6.594 -25.694 1.00 91.81 104 ASP A O 1
ATOM 849 N N . PRO A 1 105 ? 4.630 -7.505 -27.724 1.00 92.12 105 PRO A N 1
ATOM 850 C CA . PRO A 1 105 ? 4.345 -8.844 -27.206 1.00 92.12 105 PRO A CA 1
ATOM 851 C C . PRO A 1 105 ? 5.477 -9.427 -26.361 1.00 92.12 105 PRO A C 1
ATOM 853 O O . PRO A 1 105 ? 5.205 -10.061 -25.352 1.00 92.12 105 PRO A O 1
ATOM 856 N N . ALA A 1 106 ? 6.730 -9.145 -26.718 1.00 92.44 106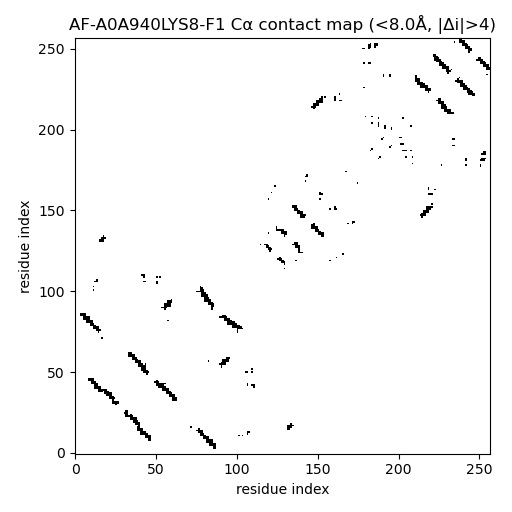 ALA A N 1
ATOM 857 C CA . ALA A 1 106 ? 7.879 -9.671 -25.993 1.00 92.44 106 ALA A CA 1
ATOM 858 C C . ALA A 1 106 ? 8.023 -9.023 -24.600 1.00 92.44 106 ALA A C 1
ATOM 860 O O . ALA A 1 106 ? 8.397 -9.689 -23.641 1.00 92.44 106 ALA A O 1
ATOM 861 N N . LEU A 1 107 ? 7.648 -7.742 -24.449 1.00 92.81 107 LEU A N 1
ATOM 862 C CA . LEU A 1 107 ? 7.557 -7.114 -23.123 1.00 92.81 107 LEU A CA 1
ATOM 863 C C . LEU A 1 107 ? 6.403 -7.698 -22.296 1.00 92.81 107 LEU A C 1
ATOM 865 O O . LEU A 1 107 ? 6.531 -7.846 -21.084 1.00 92.81 107 LEU A O 1
ATOM 869 N N . ALA A 1 108 ? 5.279 -8.033 -22.938 1.00 90.38 108 ALA A N 1
ATOM 870 C CA . ALA A 1 108 ? 4.154 -8.676 -22.261 1.00 90.38 108 ALA A CA 1
ATOM 871 C C . ALA A 1 108 ? 4.503 -10.097 -21.784 1.00 90.38 108 ALA A C 1
ATOM 873 O O . ALA A 1 108 ? 4.127 -10.469 -20.675 1.00 90.38 108 ALA A O 1
ATOM 874 N N . GLU A 1 109 ? 5.251 -10.854 -22.587 1.00 92.06 109 GLU A N 1
ATOM 875 C CA . GLU A 1 109 ? 5.780 -12.175 -22.235 1.00 92.06 109 GLU A CA 1
ATOM 876 C C . GLU A 1 109 ? 6.760 -12.089 -21.061 1.00 92.06 109 GLU A C 1
ATOM 878 O O . GLU A 1 109 ? 6.529 -12.727 -20.039 1.00 92.06 109 GLU A O 1
ATOM 883 N N . ALA A 1 110 ? 7.757 -11.200 -21.133 1.00 91.75 110 ALA A N 1
ATOM 884 C CA . ALA A 1 110 ? 8.707 -10.982 -20.040 1.00 91.75 110 ALA A CA 1
ATOM 885 C C . ALA A 1 110 ? 8.022 -10.532 -18.731 1.00 91.75 110 ALA A C 1
ATOM 887 O O . ALA A 1 110 ? 8.415 -10.944 -17.639 1.00 91.75 110 ALA A O 1
ATOM 888 N N . ARG A 1 111 ? 6.952 -9.724 -18.814 1.00 89.94 111 ARG A N 1
ATOM 889 C CA . ARG A 1 111 ? 6.103 -9.415 -17.649 1.00 89.94 111 ARG A CA 1
ATOM 890 C C . ARG A 1 111 ? 5.400 -10.664 -17.121 1.00 89.94 111 ARG A C 1
ATOM 892 O O . ARG A 1 111 ? 5.332 -10.841 -15.910 1.00 89.94 111 ARG A O 1
ATOM 899 N N . GLY A 1 112 ? 4.868 -11.511 -18.001 1.00 89.62 112 GLY A N 1
ATOM 900 C CA . GLY A 1 112 ? 4.228 -12.773 -17.627 1.00 89.62 112 GLY A CA 1
ATOM 901 C C . GLY A 1 112 ? 5.179 -13.713 -16.886 1.00 89.62 112 GLY A C 1
ATOM 902 O O . GLY A 1 112 ? 4.819 -14.234 -15.833 1.00 89.62 112 GLY A O 1
ATOM 903 N N . GLU A 1 113 ? 6.405 -13.866 -17.382 1.00 90.69 113 GLU A N 1
ATOM 904 C CA . GLU A 1 113 ? 7.458 -14.650 -16.726 1.00 90.69 113 GLU A CA 1
ATOM 905 C C . GLU A 1 113 ? 7.812 -14.087 -15.347 1.00 90.69 113 GLU A C 1
ATOM 907 O O . GLU A 1 113 ? 7.875 -14.826 -14.363 1.00 90.69 113 GLU A O 1
ATOM 912 N N . TRP A 1 114 ? 7.976 -12.765 -15.248 1.00 87.44 114 TRP A N 1
ATOM 913 C CA . TRP A 1 114 ? 8.250 -12.106 -13.974 1.00 87.44 114 TRP A CA 1
ATOM 914 C C . TRP A 1 114 ? 7.107 -12.299 -12.967 1.00 87.44 114 TRP A C 1
ATOM 916 O O . TRP A 1 114 ? 7.358 -12.695 -11.828 1.00 87.44 114 TRP A O 1
ATOM 926 N N . LEU A 1 115 ? 5.853 -12.097 -13.386 1.00 88.19 115 LEU A N 1
ATOM 927 C CA . LEU A 1 115 ? 4.673 -12.325 -12.543 1.00 88.19 115 LEU A CA 1
ATOM 928 C C . LEU A 1 115 ? 4.548 -13.788 -12.110 1.00 88.19 115 LEU A C 1
ATOM 930 O O . LEU A 1 115 ? 4.166 -14.056 -10.974 1.00 88.19 115 LEU A O 1
ATOM 934 N N . ALA A 1 116 ? 4.908 -14.743 -12.969 1.00 87.81 116 ALA A N 1
ATOM 935 C CA . ALA A 1 116 ? 4.894 -16.160 -12.616 1.00 87.81 116 ALA A CA 1
ATOM 936 C C . ALA A 1 116 ? 5.878 -16.500 -11.480 1.00 87.81 116 ALA A C 1
ATOM 938 O O . ALA A 1 116 ? 5.647 -17.467 -10.748 1.00 87.81 116 ALA A O 1
ATOM 939 N N . GLY A 1 117 ? 6.942 -15.707 -11.312 1.00 86.69 117 GLY A N 1
ATOM 940 C CA . GLY A 1 117 ? 7.880 -15.799 -10.190 1.00 86.69 117 GLY A CA 1
ATOM 941 C C . GLY A 1 117 ? 7.404 -15.110 -8.906 1.00 86.69 117 GLY A C 1
ATOM 942 O O . GLY A 1 117 ? 7.950 -15.374 -7.837 1.00 86.69 117 GLY A O 1
ATOM 943 N N . ARG A 1 118 ? 6.372 -14.259 -8.969 1.00 90.38 118 ARG A N 1
ATOM 944 C CA . ARG A 1 118 ? 5.786 -13.574 -7.805 1.00 90.38 118 ARG A CA 1
ATOM 945 C C . ARG A 1 118 ? 4.762 -14.470 -7.110 1.00 90.38 118 ARG A C 1
ATOM 947 O O . ARG A 1 118 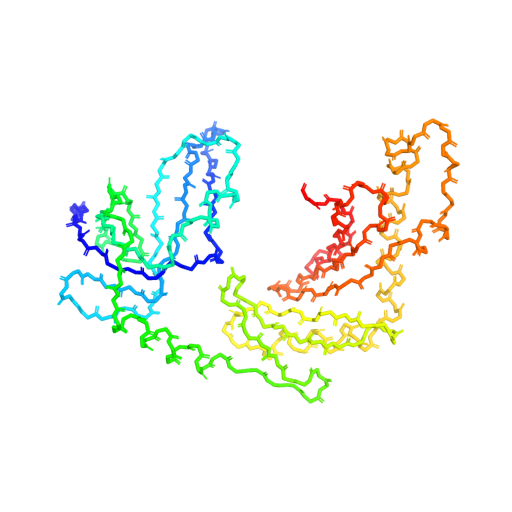? 3.564 -14.201 -7.110 1.00 90.38 118 ARG A O 1
ATOM 954 N N . LYS A 1 119 ? 5.247 -15.566 -6.531 1.00 90.69 119 LYS A N 1
ATOM 955 C CA . LYS A 1 119 ? 4.448 -16.492 -5.721 1.00 90.69 119 LYS A CA 1
ATOM 956 C C . LYS A 1 119 ? 4.869 -16.384 -4.267 1.00 90.69 119 LYS A C 1
ATOM 958 O O . LYS A 1 119 ? 6.063 -16.402 -3.976 1.00 90.69 119 LYS A O 1
ATOM 963 N N . LEU A 1 120 ? 3.887 -16.313 -3.380 1.00 95.44 120 LEU A N 1
ATOM 964 C CA . LEU A 1 120 ? 4.107 -16.303 -1.945 1.00 95.44 120 LEU A CA 1
ATOM 965 C C . LEU A 1 120 ? 3.014 -17.125 -1.266 1.00 95.44 120 LEU A C 1
ATOM 967 O O . LEU A 1 120 ? 1.826 -16.952 -1.542 1.00 95.44 120 LEU A O 1
ATOM 971 N N . GLU A 1 121 ? 3.440 -18.038 -0.404 1.00 95.44 121 GLU A N 1
ATOM 972 C CA . GLU A 1 121 ? 2.578 -18.879 0.417 1.00 95.44 121 GLU A CA 1
ATOM 973 C C . GLU A 1 121 ? 3.149 -18.918 1.833 1.00 95.44 121 GLU A C 1
ATOM 975 O O . GLU A 1 121 ? 4.367 -18.952 2.024 1.00 95.44 121 GLU A O 1
ATOM 980 N N . ASP A 1 122 ? 2.262 -18.913 2.818 1.00 96.94 122 ASP A N 1
ATOM 981 C CA . ASP A 1 122 ? 2.585 -19.014 4.231 1.00 96.94 122 ASP A CA 1
ATOM 982 C C . ASP A 1 122 ? 1.637 -20.009 4.909 1.00 96.94 122 ASP A C 1
ATOM 984 O O . ASP A 1 122 ? 0.463 -20.118 4.555 1.00 96.94 122 ASP A O 1
ATOM 988 N N . ALA A 1 123 ? 2.140 -20.750 5.896 1.00 96.00 123 ALA A N 1
ATOM 989 C CA . ALA A 1 123 ? 1.351 -21.778 6.573 1.00 96.00 123 ALA A CA 1
ATOM 990 C C . ALA A 1 123 ? 0.166 -21.208 7.374 1.00 96.00 123 ALA A C 1
ATOM 992 O O . ALA A 1 123 ? -0.828 -21.908 7.557 1.00 96.00 123 ALA A O 1
ATOM 993 N N . ARG A 1 124 ? 0.268 -19.963 7.860 1.00 96.12 124 ARG A N 1
ATOM 994 C CA . ARG A 1 124 ? -0.782 -19.272 8.619 1.00 96.12 124 ARG A CA 1
ATOM 995 C C . ARG A 1 124 ? -1.697 -18.466 7.707 1.00 96.12 124 ARG A C 1
ATOM 997 O O . ARG A 1 124 ? -2.909 -18.543 7.856 1.00 96.12 124 ARG A O 1
ATOM 1004 N N . PHE A 1 125 ? -1.117 -17.686 6.798 1.00 97.50 125 PHE A N 1
ATOM 1005 C CA . PHE A 1 125 ? -1.868 -16.724 5.979 1.00 97.50 125 PHE A CA 1
ATOM 1006 C C . PHE A 1 125 ? -2.297 -17.280 4.614 1.00 97.50 125 PHE A C 1
ATOM 1008 O O . PHE A 1 125 ? -2.999 -16.617 3.858 1.00 97.50 125 PHE A O 1
ATOM 1015 N N . GLY A 1 126 ? -1.895 -18.510 4.288 1.00 96.31 126 GLY A N 1
ATOM 1016 C CA . GLY A 1 126 ? -2.236 -19.153 3.030 1.00 96.31 126 GLY A CA 1
ATOM 1017 C C . GLY A 1 126 ? -1.496 -18.536 1.846 1.00 96.31 126 GLY A C 1
ATOM 1018 O O . GLY A 1 126 ? -0.329 -18.151 1.937 1.00 96.31 126 GLY A O 1
ATOM 1019 N N . ARG A 1 127 ? -2.165 -18.501 0.693 1.00 96.69 127 ARG A N 1
ATOM 1020 C CA . ARG A 1 127 ? -1.578 -18.028 -0.561 1.00 96.69 127 ARG A CA 1
ATOM 1021 C C . ARG A 1 127 ? -1.857 -16.548 -0.768 1.00 96.69 127 ARG A C 1
ATOM 1023 O O . ARG A 1 127 ? -3.013 -16.136 -0.770 1.00 96.69 127 ARG A O 1
ATOM 1030 N N . PHE A 1 128 ? -0.805 -15.800 -1.076 1.00 97.50 128 PHE A N 1
ATOM 1031 C CA . PHE A 1 128 ? -0.908 -14.396 -1.440 1.00 97.50 128 PHE A CA 1
ATOM 1032 C C . PHE A 1 128 ? -1.052 -14.224 -2.958 1.00 97.50 128 PHE A C 1
ATOM 1034 O O . PHE A 1 128 ? -0.412 -14.922 -3.758 1.00 97.50 128 PHE A O 1
ATOM 1041 N N . ALA A 1 129 ? -1.877 -13.262 -3.359 1.00 95.31 129 ALA A N 1
ATOM 1042 C CA . ALA A 1 129 ? -1.935 -12.721 -4.707 1.00 95.31 129 ALA A CA 1
ATOM 1043 C C . ALA A 1 129 ? -0.972 -11.534 -4.822 1.00 95.31 129 ALA A C 1
ATOM 1045 O O . ALA A 1 129 ? -0.882 -10.717 -3.918 1.00 95.31 129 ALA A O 1
ATOM 1046 N N . PHE A 1 130 ? -0.237 -11.426 -5.925 1.00 93.38 130 PHE A N 1
ATOM 1047 C CA . PHE A 1 130 ? 0.649 -10.285 -6.148 1.00 93.38 130 PHE A CA 1
ATOM 1048 C C . PHE A 1 130 ? -0.071 -9.187 -6.937 1.00 93.38 130 PHE A C 1
ATOM 1050 O O . PHE A 1 130 ? -0.488 -9.425 -8.075 1.00 93.38 130 PHE A O 1
ATOM 1057 N N . ASP A 1 131 ? -0.159 -7.986 -6.366 1.00 88.31 131 ASP A N 1
ATOM 1058 C CA . ASP A 1 131 ? -0.639 -6.787 -7.044 1.00 88.31 131 ASP A CA 1
ATOM 1059 C C . ASP A 1 131 ? 0.536 -5.910 -7.504 1.00 88.31 131 ASP A C 1
ATOM 1061 O O . ASP A 1 131 ? 1.166 -5.169 -6.748 1.00 88.31 131 ASP A O 1
ATOM 1065 N N . GLU A 1 132 ? 0.816 -5.953 -8.806 1.00 83.31 132 GLU A N 1
ATOM 1066 C CA . GLU A 1 132 ? 1.851 -5.133 -9.445 1.00 83.31 132 GLU A CA 1
ATOM 1067 C C . GLU A 1 132 ? 1.556 -3.623 -9.391 1.00 83.31 132 GLU A C 1
ATOM 1069 O O . GLU A 1 132 ? 2.477 -2.808 -9.507 1.00 83.31 132 GLU A O 1
ATOM 1074 N N . ARG A 1 133 ? 0.288 -3.219 -9.229 1.00 77.31 133 ARG A N 1
ATOM 1075 C CA . ARG A 1 133 ? -0.107 -1.802 -9.197 1.00 77.31 133 ARG A CA 1
ATOM 1076 C C . ARG A 1 133 ? 0.426 -1.094 -7.965 1.00 77.31 133 ARG A C 1
ATOM 1078 O O . ARG A 1 133 ? 0.696 0.095 -8.057 1.00 77.31 133 ARG A O 1
ATOM 1085 N N . VAL A 1 134 ? 0.562 -1.813 -6.858 1.00 79.38 134 VAL A N 1
ATOM 1086 C CA . VAL A 1 134 ? 1.089 -1.300 -5.585 1.00 79.38 134 VAL A CA 1
ATOM 1087 C C . VAL A 1 134 ? 2.366 -2.025 -5.159 1.00 79.38 134 VAL A C 1
ATOM 1089 O O . VAL A 1 134 ? 2.996 -1.631 -4.191 1.00 79.38 134 VAL A O 1
ATOM 1092 N N . ASN A 1 135 ? 2.813 -3.017 -5.939 1.00 86.00 135 ASN A N 1
ATOM 1093 C CA . ASN A 1 135 ? 3.980 -3.850 -5.651 1.00 86.00 135 ASN A CA 1
ATOM 1094 C C . ASN A 1 135 ? 3.867 -4.539 -4.280 1.00 86.00 135 ASN A C 1
ATOM 1096 O O . ASN A 1 135 ? 4.808 -4.512 -3.490 1.00 86.00 135 ASN A O 1
ATOM 1100 N N . GLN A 1 136 ? 2.717 -5.161 -4.016 1.00 91.69 136 GLN A N 1
ATOM 1101 C CA . GLN A 1 136 ? 2.422 -5.836 -2.751 1.00 91.69 136 GLN A CA 1
ATOM 1102 C C . GLN A 1 136 ? 1.914 -7.261 -2.981 1.00 91.69 136 GLN A C 1
ATOM 1104 O O . GLN A 1 136 ? 1.375 -7.591 -4.039 1.00 91.69 136 GLN A O 1
ATOM 1109 N N . PHE A 1 137 ? 2.122 -8.117 -1.988 1.00 95.50 137 PHE A N 1
ATOM 1110 C CA . PHE A 1 137 ? 1.476 -9.418 -1.864 1.00 95.50 137 PHE A CA 1
ATOM 1111 C C . PHE A 1 137 ? 0.287 -9.297 -0.917 1.00 95.50 137 PHE A C 1
ATOM 1113 O O . PHE A 1 137 ? 0.474 -8.839 0.200 1.00 95.50 137 PHE A O 1
ATOM 1120 N N . GLU A 1 138 ? -0.891 -9.764 -1.317 1.00 96.75 138 GLU A N 1
ATOM 1121 C CA . GLU A 1 138 ? -2.134 -9.645 -0.552 1.00 96.75 138 GLU A CA 1
ATOM 1122 C C . GLU A 1 138 ? -2.753 -11.016 -0.267 1.00 96.75 138 GLU A C 1
ATOM 1124 O O . GLU A 1 138 ? -2.846 -11.863 -1.160 1.00 96.75 138 GLU A O 1
ATOM 1129 N N . ALA A 1 139 ? -3.211 -11.235 0.960 1.00 98.00 139 ALA A N 1
ATOM 1130 C CA . ALA A 1 139 ? -3.986 -12.411 1.342 1.00 98.00 139 ALA A CA 1
ATOM 1131 C C . ALA A 1 139 ? -5.158 -12.017 2.246 1.00 98.00 139 ALA A C 1
ATOM 1133 O O . ALA A 1 139 ? -5.025 -11.156 3.112 1.00 98.00 139 ALA A O 1
ATOM 1134 N N . GLY A 1 140 ? -6.302 -12.680 2.072 1.00 97.94 140 GLY A N 1
ATOM 1135 C CA . GLY A 1 140 ? -7.408 -12.582 3.022 1.00 97.94 140 GLY A CA 1
ATOM 1136 C C . GLY A 1 140 ? -7.120 -13.418 4.269 1.00 97.94 140 GLY A C 1
ATOM 1137 O O . GLY A 1 140 ? -6.722 -14.578 4.158 1.00 97.94 140 GLY A O 1
ATOM 1138 N N . THR A 1 141 ? -7.327 -12.838 5.446 1.00 97.69 141 THR A N 1
ATOM 1139 C CA . THR A 1 141 ? -7.145 -13.486 6.752 1.00 97.69 141 THR A CA 1
ATOM 1140 C C . THR A 1 141 ? -8.150 -12.919 7.761 1.00 97.69 141 THR A C 1
ATOM 1142 O O . THR A 1 141 ? -9.074 -12.197 7.386 1.00 97.69 141 THR A O 1
ATOM 1145 N N . GLU A 1 142 ? -7.997 -13.250 9.040 1.00 97.62 142 GLU A N 1
ATOM 1146 C CA . GLU A 1 142 ? -8.843 -12.750 10.120 1.00 97.62 142 GLU A CA 1
ATOM 1147 C C . GLU A 1 142 ? -8.021 -12.026 11.193 1.00 97.62 142 GLU A C 1
ATOM 1149 O O . GLU A 1 142 ? -7.026 -12.550 11.699 1.00 97.62 142 GLU A O 1
ATOM 1154 N N . TRP A 1 143 ? -8.473 -10.833 11.579 1.00 98.19 143 TRP A N 1
ATOM 1155 C CA . TRP A 1 143 ? -8.003 -10.091 12.743 1.00 98.19 143 TRP A CA 1
ATOM 1156 C C . TRP A 1 143 ? -9.068 -10.159 13.834 1.00 98.19 143 TRP A C 1
ATOM 1158 O O . TRP A 1 143 ? -10.168 -9.632 13.674 1.00 98.19 143 TRP A O 1
ATOM 1168 N N . LEU A 1 144 ? -8.764 -10.855 14.935 1.00 97.69 144 LEU A N 1
ATOM 1169 C CA . LEU A 1 144 ? -9.703 -11.072 16.047 1.00 97.69 144 LEU A CA 1
ATOM 1170 C C . LEU A 1 144 ? -11.075 -11.619 15.585 1.00 97.69 144 LEU A C 1
ATOM 1172 O O . LEU A 1 144 ? -12.126 -11.208 16.074 1.00 97.69 144 LEU A O 1
ATOM 1176 N N . GLY A 1 145 ? -11.060 -12.543 14.617 1.00 97.31 145 GLY A N 1
ATOM 1177 C CA . GLY A 1 145 ? -12.258 -13.181 14.054 1.00 97.31 145 GLY A CA 1
ATOM 1178 C C . GLY A 1 145 ? -13.037 -12.332 13.043 1.00 97.31 145 GLY A C 1
ATOM 1179 O O . GLY A 1 145 ? -14.102 -12.753 12.595 1.00 97.31 145 GLY A O 1
ATOM 1180 N N . LYS A 1 146 ? -12.537 -11.144 12.677 1.00 97.31 146 LYS A N 1
ATOM 1181 C CA . LYS A 1 146 ? -13.098 -10.311 11.605 1.00 97.31 146 LYS A CA 1
ATOM 1182 C C . LYS A 1 146 ? -12.239 -10.419 10.344 1.00 97.31 146 LYS A C 1
ATOM 1184 O O . LYS A 1 146 ? -11.016 -10.431 10.470 1.00 97.31 146 LYS A O 1
ATOM 1189 N N . PRO A 1 147 ? -12.840 -10.484 9.144 1.00 97.94 147 PRO A N 1
ATOM 1190 C CA . PRO A 1 147 ? -12.082 -10.560 7.901 1.00 97.94 147 PRO A CA 1
ATOM 1191 C C . PRO A 1 147 ? -11.237 -9.299 7.700 1.00 97.94 147 PRO A C 1
ATOM 1193 O O . PRO A 1 147 ? -11.718 -8.191 7.916 1.00 97.94 147 PRO A O 1
ATOM 1196 N N . VAL A 1 148 ? -9.990 -9.481 7.272 1.00 98.38 148 VAL A N 1
ATOM 1197 C CA . VAL A 1 148 ? -9.047 -8.402 6.960 1.00 98.38 148 VAL A CA 1
ATOM 1198 C C . VAL A 1 148 ? -8.161 -8.817 5.784 1.00 98.38 148 VAL A C 1
ATOM 1200 O O . VAL A 1 148 ? -7.866 -10.003 5.601 1.00 98.38 148 VAL A O 1
ATOM 1203 N N . THR A 1 149 ? -7.702 -7.849 4.998 1.00 98.50 149 THR A N 1
ATOM 1204 C CA . THR A 1 149 ? -6.649 -8.077 3.999 1.00 98.50 149 THR A CA 1
ATOM 1205 C C . THR A 1 149 ? -5.279 -7.845 4.631 1.00 98.50 149 THR A C 1
ATOM 1207 O O . THR A 1 149 ? -5.035 -6.794 5.211 1.00 98.50 149 THR A O 1
ATOM 1210 N N . LEU A 1 150 ? -4.370 -8.811 4.523 1.00 98.50 150 LEU A N 1
ATOM 1211 C CA . LEU A 1 150 ? -2.962 -8.642 4.877 1.00 98.50 150 LEU A CA 1
ATOM 1212 C C . LEU A 1 150 ? -2.149 -8.380 3.610 1.00 98.50 150 LEU A C 1
ATOM 1214 O O . LEU A 1 150 ? -2.069 -9.252 2.743 1.00 98.50 150 LEU A O 1
ATOM 1218 N N . SER A 1 151 ? -1.504 -7.222 3.555 1.00 97.19 151 SER A N 1
ATOM 1219 C CA . SER A 1 151 ? -0.629 -6.788 2.472 1.00 97.19 151 SER A CA 1
ATOM 1220 C C . SER A 1 151 ? 0.826 -6.748 2.937 1.00 97.19 151 SER A C 1
ATOM 1222 O O . SER A 1 151 ? 1.133 -6.244 4.014 1.00 97.19 151 SER A O 1
ATOM 1224 N N . LEU A 1 152 ? 1.744 -7.270 2.128 1.00 95.88 152 LEU A N 1
ATOM 1225 C CA . LEU A 1 152 ? 3.188 -7.238 2.373 1.00 95.88 152 LEU A CA 1
ATOM 1226 C C . LEU A 1 152 ? 3.876 -6.524 1.214 1.00 95.88 152 LEU A C 1
ATOM 1228 O O . LEU A 1 152 ? 3.654 -6.877 0.051 1.00 95.88 152 LEU A O 1
ATOM 1232 N N . GLU A 1 153 ? 4.741 -5.557 1.503 1.00 90.88 153 GLU A N 1
ATOM 1233 C CA . GLU A 1 153 ? 5.538 -4.918 0.460 1.00 90.88 153 GLU A CA 1
ATOM 1234 C C . GLU A 1 153 ? 6.466 -5.929 -0.239 1.00 90.88 153 GLU A C 1
ATOM 1236 O O . GLU A 1 153 ? 7.215 -6.693 0.380 1.00 90.88 153 GLU A O 1
ATOM 1241 N N . ALA A 1 154 ? 6.438 -5.942 -1.575 1.00 87.31 154 ALA A N 1
ATOM 1242 C CA . ALA A 1 154 ? 7.240 -6.868 -2.362 1.00 87.31 154 ALA A CA 1
ATOM 1243 C C . ALA A 1 154 ? 8.702 -6.401 -2.480 1.00 87.31 154 ALA A C 1
ATOM 1245 O O . ALA A 1 154 ? 9.127 -5.890 -3.522 1.00 87.31 154 ALA A O 1
ATOM 1246 N N . VAL A 1 155 ? 9.464 -6.630 -1.411 1.00 81.88 155 VAL A N 1
ATOM 1247 C CA . VAL A 1 155 ? 10.925 -6.494 -1.320 1.00 81.88 155 VAL A CA 1
ATOM 1248 C C . VAL A 1 155 ? 11.663 -7.802 -1.653 1.00 81.88 155 VAL A C 1
ATOM 1250 O O . VAL A 1 155 ? 11.052 -8.868 -1.825 1.00 81.88 155 VAL A O 1
ATOM 1253 N N . ASP A 1 156 ? 12.993 -7.725 -1.754 1.00 76.50 156 ASP A N 1
ATOM 1254 C CA . ASP A 1 156 ? 13.864 -8.883 -1.967 1.00 76.50 156 ASP A CA 1
ATOM 1255 C C . ASP A 1 156 ? 13.875 -9.787 -0.725 1.00 76.50 156 ASP A C 1
ATOM 1257 O O . ASP A 1 156 ? 14.591 -9.560 0.246 1.00 76.50 156 ASP A O 1
ATOM 1261 N N . GLY A 1 157 ? 13.065 -10.844 -0.781 1.00 82.62 157 GLY A N 1
ATOM 1262 C CA . GLY A 1 157 ? 12.882 -11.788 0.316 1.00 82.62 157 GLY A CA 1
ATOM 1263 C C . GLY A 1 157 ? 11.739 -11.385 1.247 1.00 82.62 157 GLY A C 1
ATOM 1264 O O . GLY A 1 157 ? 11.775 -10.361 1.913 1.00 82.62 157 GLY A O 1
ATOM 1265 N N . GLN A 1 158 ? 10.722 -12.243 1.329 1.00 89.75 158 GLN A N 1
ATOM 1266 C CA . GLN A 1 158 ? 9.490 -11.984 2.090 1.00 89.75 158 GLN A CA 1
ATOM 1267 C C . GLN A 1 158 ? 9.520 -12.547 3.518 1.00 89.75 158 GLN A C 1
ATOM 1269 O O . GLN A 1 158 ? 8.595 -12.343 4.299 1.00 89.75 158 GLN A O 1
ATOM 1274 N N . ALA A 1 159 ? 10.584 -13.270 3.879 1.00 90.94 159 ALA A N 1
ATOM 1275 C CA . ALA A 1 159 ? 10.686 -13.925 5.179 1.00 90.94 159 ALA A CA 1
ATOM 1276 C C . ALA A 1 159 ? 10.634 -12.949 6.376 1.00 90.94 159 ALA A C 1
ATOM 1278 O O . ALA A 1 159 ? 9.938 -13.283 7.338 1.00 90.94 159 ALA A O 1
ATOM 1279 N N . PRO A 1 160 ? 11.293 -11.768 6.342 1.00 91.19 160 PRO A N 1
ATOM 1280 C CA . PRO A 1 160 ? 11.186 -10.789 7.424 1.00 91.19 160 PRO A CA 1
ATOM 1281 C C . PRO A 1 160 ? 9.763 -10.244 7.586 1.00 91.19 160 PRO A C 1
ATOM 1283 O O . PRO A 1 160 ? 9.216 -10.329 8.681 1.00 91.19 160 PRO A O 1
ATOM 1286 N N . ALA A 1 161 ? 9.131 -9.799 6.494 1.00 92.69 161 ALA A N 1
ATOM 1287 C CA . ALA A 1 161 ? 7.762 -9.276 6.512 1.00 92.69 161 ALA A CA 1
ATOM 1288 C C . ALA A 1 161 ? 6.753 -10.322 7.018 1.00 92.69 161 ALA A C 1
ATOM 1290 O O . ALA A 1 161 ? 5.889 -10.022 7.835 1.00 92.69 161 ALA A O 1
ATOM 1291 N N . LEU A 1 162 ? 6.905 -11.590 6.614 1.00 95.44 162 LEU A N 1
ATOM 1292 C CA . LEU A 1 162 ? 6.084 -12.686 7.135 1.00 95.44 162 LEU A CA 1
ATOM 1293 C C . LEU A 1 162 ? 6.321 -12.958 8.628 1.00 95.44 162 LEU A C 1
ATOM 1295 O O . LEU A 1 162 ? 5.387 -13.312 9.346 1.00 95.44 162 LEU A O 1
ATOM 1299 N N . ALA A 1 163 ? 7.563 -12.850 9.108 1.00 94.50 163 ALA A N 1
ATOM 1300 C CA . ALA A 1 163 ? 7.867 -13.019 10.527 1.00 94.50 163 ALA A CA 1
ATOM 1301 C C . ALA A 1 163 ? 7.244 -11.901 11.366 1.00 94.50 163 ALA A C 1
ATOM 1303 O O . ALA A 1 163 ? 6.657 -12.185 12.409 1.00 94.50 163 ALA A O 1
ATOM 1304 N N . GLU A 1 164 ? 7.312 -10.669 10.874 1.00 95.38 164 GLU A N 1
ATOM 1305 C CA . GLU A 1 164 ? 6.668 -9.511 11.482 1.00 95.38 164 GLU A CA 1
ATOM 1306 C C . GLU A 1 164 ? 5.143 -9.636 11.483 1.00 95.38 164 GLU A C 1
ATOM 1308 O O . GLU A 1 164 ? 4.529 -9.505 12.539 1.00 95.38 164 GLU A O 1
ATOM 1313 N N . ALA A 1 165 ? 4.535 -10.022 10.357 1.00 96.81 165 ALA A N 1
ATOM 1314 C CA . ALA A 1 165 ? 3.102 -10.293 10.284 1.00 96.81 165 ALA A CA 1
ATOM 1315 C C . ALA A 1 165 ? 2.670 -11.361 11.302 1.00 96.81 165 ALA A C 1
ATOM 1317 O O . ALA A 1 165 ? 1.678 -11.192 12.006 1.00 96.81 165 ALA A O 1
ATOM 1318 N N . ARG A 1 166 ? 3.423 -12.462 11.441 1.00 97.56 166 ARG A N 1
ATOM 1319 C CA . ARG A 1 166 ? 3.106 -13.487 12.450 1.00 97.56 166 ARG A CA 1
ATOM 1320 C C . ARG A 1 166 ? 3.195 -12.933 13.870 1.00 97.56 166 ARG A C 1
ATOM 1322 O O . ARG A 1 166 ? 2.262 -13.144 14.636 1.00 97.56 166 ARG A O 1
ATOM 1329 N N . ALA A 1 167 ? 4.257 -12.197 14.198 1.00 96.56 167 ALA A N 1
ATOM 1330 C CA . ALA A 1 167 ? 4.418 -11.589 15.518 1.00 96.56 167 ALA A CA 1
ATOM 1331 C C . ALA A 1 167 ? 3.298 -10.580 15.833 1.00 96.56 167 ALA A C 1
ATOM 1333 O O . ALA A 1 167 ? 2.778 -10.562 16.949 1.00 96.56 167 ALA A O 1
ATOM 1334 N N . LEU A 1 168 ? 2.887 -9.785 14.841 1.00 97.38 168 LEU A N 1
ATOM 1335 C CA . LEU A 1 168 ? 1.772 -8.848 14.950 1.00 97.38 168 LEU A CA 1
ATOM 1336 C C . LEU A 1 168 ? 0.462 -9.581 15.267 1.00 97.38 168 LEU A C 1
ATOM 1338 O O . LEU A 1 168 ? -0.213 -9.249 16.241 1.00 97.38 168 LEU A O 1
ATOM 1342 N N . PHE A 1 169 ? 0.129 -10.613 14.488 1.00 98.06 169 PHE A N 1
ATOM 1343 C CA . PHE A 1 169 ? -1.109 -11.374 14.669 1.00 98.06 169 PHE A CA 1
ATOM 1344 C C . PHE A 1 169 ? -1.093 -12.266 15.924 1.00 98.06 169 PHE A C 1
ATOM 1346 O O . PHE A 1 169 ? -2.153 -12.571 16.463 1.00 98.06 169 PHE A O 1
ATOM 1353 N N . ASP A 1 170 ? 0.074 -12.692 16.417 1.00 98.25 170 ASP A N 1
ATOM 1354 C CA . ASP A 1 170 ? 0.197 -13.384 17.714 1.00 98.25 170 ASP A CA 1
ATOM 1355 C C . ASP A 1 170 ? -0.110 -12.453 18.895 1.00 98.25 170 ASP A C 1
ATOM 1357 O O . ASP A 1 170 ? -0.582 -12.903 19.937 1.00 98.25 170 ASP A O 1
ATOM 1361 N N . ALA A 1 171 ? 0.109 -11.148 18.720 1.00 98.12 171 ALA A N 1
ATOM 1362 C CA . ALA A 1 171 ? -0.177 -10.110 19.703 1.00 98.12 171 ALA A CA 1
ATOM 1363 C C . ALA A 1 171 ? -1.417 -9.265 19.340 1.00 98.12 171 ALA A C 1
ATOM 1365 O O . ALA A 1 171 ? -1.538 -8.129 19.807 1.00 98.12 171 ALA A O 1
ATOM 1366 N N . ALA A 1 172 ? -2.340 -9.802 18.529 1.00 98.25 172 ALA A N 1
ATOM 1367 C CA . ALA A 1 172 ? -3.446 -9.041 17.939 1.00 98.25 172 ALA A CA 1
ATOM 1368 C C . ALA A 1 172 ? -4.293 -8.278 18.972 1.00 98.25 172 ALA A C 1
ATOM 1370 O O . ALA A 1 172 ? -4.605 -7.113 18.762 1.00 98.25 172 ALA A O 1
ATOM 1371 N N . GLU A 1 173 ? -4.607 -8.873 20.128 1.00 98.50 173 GLU A N 1
ATOM 1372 C CA . GLU A 1 173 ? -5.389 -8.194 21.177 1.00 98.50 173 GLU A CA 1
ATOM 1373 C C . GLU A 1 173 ? -4.666 -6.985 21.791 1.00 98.50 173 GLU A C 1
ATOM 1375 O O . GLU A 1 173 ? -5.295 -5.993 22.160 1.00 98.50 173 GLU A O 1
ATOM 1380 N N . ALA A 1 174 ? -3.342 -7.067 21.945 1.00 98.38 174 ALA A N 1
ATOM 1381 C CA . ALA A 1 174 ? -2.548 -5.964 22.477 1.00 98.38 174 ALA A CA 1
ATOM 1382 C C . ALA A 1 174 ? -2.429 -4.838 21.444 1.00 98.38 174 ALA A C 1
ATOM 1384 O O . ALA A 1 174 ? -2.533 -3.662 21.794 1.00 98.38 174 ALA A O 1
ATOM 1385 N N . TRP A 1 175 ? -2.259 -5.205 20.173 1.00 98.38 175 TRP A N 1
ATOM 1386 C CA . TRP A 1 175 ? -2.226 -4.261 19.062 1.00 98.38 175 TRP A CA 1
ATOM 1387 C C . TRP A 1 175 ? -3.560 -3.559 18.852 1.00 98.38 175 TRP A C 1
ATOM 1389 O O . TRP A 1 175 ? -3.576 -2.336 18.774 1.00 98.38 175 TRP A O 1
ATOM 1399 N N . ASP A 1 176 ? -4.673 -4.289 18.865 1.00 98.50 176 ASP A N 1
ATOM 1400 C CA . ASP A 1 176 ? -6.015 -3.722 18.706 1.00 98.50 176 ASP A CA 1
ATOM 1401 C C . ASP A 1 176 ? -6.298 -2.630 19.750 1.00 98.50 176 ASP A C 1
ATOM 1403 O O . ASP A 1 176 ? -6.790 -1.556 19.413 1.00 98.50 176 ASP A O 1
ATOM 1407 N N . LYS A 1 177 ? -5.866 -2.830 21.003 1.00 98.44 177 LYS A N 1
ATOM 1408 C CA . LYS A 1 177 ? -5.961 -1.798 22.050 1.00 98.44 177 LYS A CA 1
ATOM 1409 C C . LYS A 1 177 ? -5.142 -0.547 21.725 1.00 98.44 177 LYS A C 1
ATOM 1411 O O . LYS A 1 177 ? -5.649 0.557 21.902 1.00 98.44 177 LYS A O 1
ATOM 1416 N N . ARG A 1 178 ? -3.896 -0.703 21.255 1.00 98.19 178 ARG A N 1
ATOM 1417 C CA . ARG A 1 178 ? -3.030 0.431 20.869 1.00 98.19 178 ARG A CA 1
ATOM 1418 C C . ARG A 1 178 ? -3.632 1.211 19.700 1.00 98.19 178 ARG A C 1
ATOM 1420 O O . ARG A 1 178 ? -3.673 2.433 19.753 1.00 98.19 178 ARG A O 1
ATOM 1427 N N . ILE A 1 179 ? -4.124 0.499 18.688 1.00 98.50 179 ILE A N 1
ATOM 1428 C CA . ILE A 1 179 ? -4.729 1.072 17.479 1.00 98.50 179 ILE A CA 1
ATOM 1429 C C . ILE A 1 179 ? -5.986 1.867 17.842 1.00 98.50 179 ILE A C 1
ATOM 1431 O O . ILE A 1 179 ? -6.107 3.034 17.476 1.00 98.50 179 ILE A O 1
ATOM 1435 N N . ARG A 1 180 ? -6.894 1.273 18.628 1.00 98.50 180 ARG A N 1
ATOM 1436 C CA . ARG A 1 180 ? -8.103 1.955 19.118 1.00 98.50 180 ARG A CA 1
ATOM 1437 C C . ARG A 1 180 ? -7.768 3.203 19.923 1.00 98.50 180 ARG A C 1
ATOM 1439 O O . ARG A 1 180 ? -8.396 4.233 19.707 1.00 98.50 180 ARG A O 1
ATOM 1446 N N . GLN A 1 181 ? -6.784 3.122 20.819 1.00 98.62 181 GLN A N 1
ATOM 1447 C CA . GLN A 1 181 ? -6.371 4.273 21.619 1.00 98.62 181 GLN A CA 1
ATOM 1448 C C . GLN A 1 181 ? -5.822 5.402 20.738 1.00 98.62 181 GLN A C 1
ATOM 1450 O O . GLN A 1 181 ? -6.252 6.538 20.898 1.00 98.62 181 GLN A O 1
ATOM 1455 N N . ALA A 1 182 ? -4.959 5.088 19.766 1.00 98.44 182 ALA A N 1
ATOM 1456 C CA . ALA A 1 182 ? -4.425 6.080 18.833 1.00 98.44 182 ALA A CA 1
ATOM 1457 C C . ALA A 1 182 ? -5.542 6.795 18.049 1.00 98.44 182 ALA A C 1
ATOM 1459 O O . ALA A 1 182 ? -5.528 8.016 17.926 1.00 98.44 182 ALA A O 1
ATOM 1460 N N . MET A 1 183 ? -6.556 6.058 17.576 1.00 98.62 183 MET A N 1
ATOM 1461 C CA . MET A 1 183 ? -7.704 6.671 16.896 1.00 98.62 183 MET A CA 1
ATOM 1462 C C . MET A 1 183 ? -8.523 7.575 17.821 1.00 98.62 183 MET A C 1
ATOM 1464 O O . MET A 1 183 ? -8.941 8.650 17.403 1.00 98.62 183 MET A O 1
ATOM 1468 N N . LEU A 1 184 ? -8.756 7.168 19.072 1.00 98.56 184 LEU A N 1
ATOM 1469 C CA . LEU A 1 184 ? -9.477 8.003 20.036 1.00 98.56 184 LEU A CA 1
ATOM 1470 C C . LEU A 1 184 ? -8.721 9.299 20.340 1.00 98.56 184 LEU A C 1
ATOM 1472 O O . LEU A 1 184 ? -9.333 10.367 20.342 1.00 98.56 184 LEU A O 1
ATOM 1476 N N . ASP A 1 185 ? -7.410 9.200 20.559 1.00 98.25 185 ASP A N 1
ATOM 1477 C CA . ASP A 1 185 ? -6.563 10.337 20.918 1.00 98.25 185 ASP A CA 1
ATOM 1478 C C . ASP A 1 185 ? -6.472 11.362 19.779 1.00 98.25 185 ASP A C 1
ATOM 1480 O O . ASP A 1 185 ? -6.551 12.565 20.033 1.00 98.25 185 ASP A O 1
ATOM 1484 N N . SER A 1 186 ? -6.358 10.902 18.529 1.00 97.44 186 SER A N 1
ATOM 1485 C CA . SER A 1 186 ? -6.175 11.795 17.378 1.00 97.44 186 SER A CA 1
ATOM 1486 C C . SER A 1 186 ? -7.485 12.233 16.715 1.00 97.44 186 SER A C 1
ATOM 1488 O O . SER A 1 186 ? -7.562 13.348 16.197 1.00 97.44 186 SER A O 1
ATOM 1490 N N . LEU A 1 187 ? -8.519 11.383 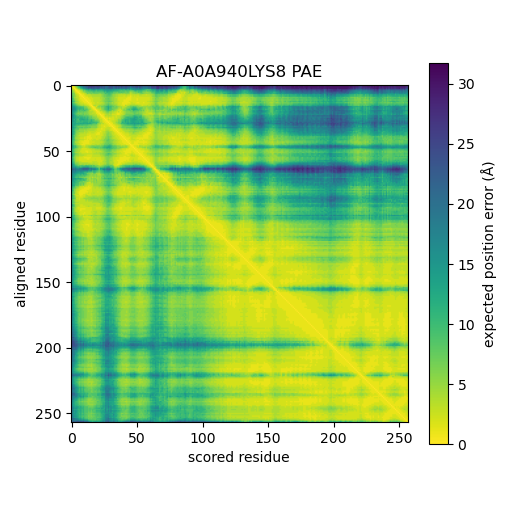16.690 1.00 98.12 187 LEU A N 1
ATOM 1491 C CA . LEU A 1 187 ? -9.642 11.549 15.755 1.00 98.12 187 LEU A CA 1
ATOM 1492 C C . LEU A 1 187 ? -11.004 11.780 16.416 1.00 98.12 187 LEU A C 1
ATOM 1494 O O . LEU A 1 187 ? -11.880 12.352 15.768 1.00 98.12 187 LEU A O 1
ATOM 1498 N N . LEU A 1 188 ? -11.213 11.406 17.684 1.00 98.19 188 LEU A N 1
ATOM 1499 C CA . LEU A 1 188 ? -12.530 11.569 18.320 1.00 98.19 188 LEU A CA 1
ATOM 1500 C C . LEU A 1 188 ? -12.915 13.047 18.483 1.00 98.19 188 LEU A C 1
ATOM 1502 O O . LEU A 1 188 ? -14.006 13.457 18.084 1.00 98.19 188 LEU A O 1
ATOM 1506 N N . ALA A 1 189 ? -12.013 13.855 19.048 1.00 97.38 189 ALA A N 1
ATOM 1507 C CA . ALA A 1 189 ? -12.241 15.292 19.205 1.00 97.38 189 ALA A CA 1
ATOM 1508 C C . ALA A 1 189 ? -12.395 15.969 17.837 1.00 97.38 189 ALA A C 1
ATOM 1510 O O . ALA A 1 189 ? -13.358 16.698 17.611 1.00 97.38 189 ALA A O 1
ATOM 1511 N N . LEU A 1 190 ? -11.515 15.628 16.886 1.00 97.00 190 LEU A N 1
ATOM 1512 C CA . LEU A 1 190 ? -11.600 16.103 15.505 1.00 97.00 190 LEU A CA 1
ATOM 1513 C C . LEU A 1 190 ? -12.975 15.805 14.894 1.00 97.00 190 LEU A C 1
ATOM 1515 O O . LEU A 1 190 ? -13.568 16.683 14.260 1.00 97.00 190 LEU A O 1
ATOM 1519 N N . ARG A 1 191 ? -13.509 14.597 15.111 1.00 96.06 191 ARG A N 1
ATOM 1520 C CA . ARG A 1 191 ? -14.847 14.244 14.649 1.00 96.06 191 ARG A CA 1
ATOM 1521 C C . ARG A 1 191 ? -15.909 15.149 15.268 1.00 96.06 191 ARG A C 1
ATOM 1523 O O . ARG A 1 191 ? -16.659 15.795 14.539 1.00 96.06 191 ARG A O 1
ATOM 1530 N N . ASN A 1 192 ? -15.978 15.209 16.591 1.00 96.75 192 ASN A N 1
ATOM 1531 C CA . ASN A 1 192 ? -17.047 15.930 17.285 1.00 96.75 192 ASN A CA 1
ATOM 1532 C C . ASN A 1 192 ? -17.022 17.446 17.041 1.00 96.75 192 ASN A C 1
ATOM 1534 O O . ASN A 1 192 ? -18.085 18.071 17.008 1.00 96.75 192 ASN A O 1
ATOM 1538 N N . GLU A 1 193 ? -15.833 18.021 16.856 1.00 96.06 193 GLU A N 1
ATOM 1539 C CA . GLU A 1 193 ? -15.641 19.466 16.714 1.00 96.06 193 GLU A CA 1
ATOM 1540 C C . GLU A 1 193 ? -15.716 19.953 15.263 1.00 96.06 193 GLU A C 1
ATOM 1542 O O . GLU A 1 193 ? -16.136 21.084 15.029 1.00 96.06 193 GLU A O 1
ATOM 1547 N N . THR A 1 194 ? -15.287 19.141 14.289 1.00 94.50 194 THR A N 1
ATOM 1548 C CA . THR A 1 194 ? -15.096 19.602 12.896 1.00 94.50 194 THR A CA 1
ATOM 1549 C C . THR A 1 194 ? -15.941 18.854 11.870 1.00 94.50 194 THR A C 1
ATOM 1551 O O . THR A 1 194 ? -16.353 19.450 10.878 1.00 94.50 194 THR A O 1
ATOM 1554 N N . TRP A 1 195 ? -16.195 17.563 12.081 1.00 93.00 195 TRP A N 1
ATOM 1555 C CA . TRP A 1 195 ? -16.841 16.690 11.089 1.00 93.00 195 TRP A CA 1
ATOM 1556 C C . TRP A 1 195 ? -18.275 16.299 11.462 1.00 93.00 195 TRP A C 1
ATOM 1558 O O . TRP A 1 195 ? -18.871 15.436 10.825 1.00 93.00 195 TRP A O 1
ATOM 1568 N N . ARG A 1 196 ? -18.819 16.918 12.512 1.00 91.31 196 ARG A N 1
ATOM 1569 C CA . ARG A 1 196 ? -20.184 16.722 12.998 1.00 91.31 196 ARG A CA 1
ATOM 1570 C C . ARG A 1 196 ? -21.108 17.790 12.433 1.00 91.31 196 ARG A C 1
ATOM 1572 O O . ARG A 1 196 ? -20.784 18.973 12.508 1.00 91.31 196 ARG A O 1
ATOM 1579 N N . ASP A 1 197 ? -22.273 17.376 11.948 1.00 89.38 197 ASP A N 1
ATOM 1580 C CA . ASP A 1 197 ? -23.362 18.310 11.651 1.00 89.38 197 ASP A CA 1
ATOM 1581 C C . ASP A 1 197 ? -23.960 18.859 12.957 1.00 89.38 197 ASP A C 1
ATOM 1583 O O . ASP A 1 197 ? -23.985 18.172 13.977 1.00 89.38 197 ASP A O 1
ATOM 1587 N N . GLU A 1 198 ? -24.486 20.087 12.949 1.00 86.06 198 GLU A N 1
ATOM 1588 C CA . GLU A 1 198 ? -24.988 20.747 14.172 1.00 86.06 198 GLU A CA 1
ATOM 1589 C C . GLU A 1 198 ? -26.046 19.917 14.928 1.00 86.06 198 GLU A C 1
ATOM 1591 O O . GLU A 1 198 ? -26.072 19.924 16.163 1.00 86.06 198 GLU A O 1
ATOM 1596 N N . ASP A 1 199 ? -26.868 19.168 14.187 1.00 90.50 199 ASP A N 1
ATOM 1597 C CA . ASP A 1 199 ? -27.971 18.350 14.705 1.00 90.50 199 ASP A CA 1
ATOM 1598 C C . ASP A 1 199 ? -27.558 16.922 15.109 1.00 90.50 199 ASP A C 1
ATOM 1600 O O . ASP A 1 199 ? -28.345 16.192 15.721 1.00 90.50 199 ASP A O 1
ATOM 1604 N N . GLU A 1 200 ? -26.347 16.487 14.765 1.00 90.69 200 GLU A N 1
ATOM 1605 C CA . GLU A 1 200 ? -25.869 15.148 15.095 1.00 90.69 200 GLU A CA 1
ATOM 1606 C C . GLU A 1 200 ? -25.293 15.128 16.519 1.00 90.69 200 GLU A C 1
ATOM 1608 O O . GLU A 1 200 ? -24.535 16.027 16.875 1.00 90.69 200 GLU A O 1
ATOM 1613 N N . PRO A 1 201 ? -25.606 14.136 17.371 1.00 91.06 201 PRO A N 1
ATOM 1614 C CA . PRO A 1 201 ? -25.031 14.069 18.713 1.00 91.06 201 PRO A CA 1
ATOM 1615 C C . PRO A 1 201 ? -23.513 13.846 18.681 1.00 91.06 201 PRO A C 1
ATOM 1617 O O . PRO A 1 201 ? -22.983 13.194 17.783 1.00 91.06 201 PRO A O 1
ATOM 1620 N N . GLU A 1 202 ? -22.813 14.353 19.697 1.00 95.75 202 GLU A N 1
ATOM 1621 C CA . GLU A 1 202 ? -21.413 13.986 19.919 1.00 95.75 202 GLU A CA 1
ATOM 1622 C C . GLU A 1 202 ? -21.292 12.482 20.168 1.00 95.75 202 GLU A C 1
ATOM 1624 O O . GLU A 1 202 ? -22.100 11.879 20.883 1.00 95.75 202 GLU A O 1
ATOM 1629 N N . LEU A 1 203 ? -20.261 11.882 19.583 1.00 96.81 203 LEU A N 1
ATOM 1630 C CA . LEU A 1 203 ? -19.924 10.490 19.821 1.00 96.81 203 LEU A CA 1
ATOM 1631 C C . LEU A 1 203 ? -19.057 10.385 21.070 1.00 96.81 203 LEU A C 1
ATOM 1633 O O . LEU A 1 203 ? -18.113 11.156 21.256 1.00 96.81 203 LEU A O 1
ATOM 1637 N N . ASP A 1 204 ? -19.354 9.395 21.905 1.00 97.44 204 ASP A N 1
ATOM 1638 C CA . ASP A 1 204 ? -18.393 8.919 22.891 1.00 97.44 204 ASP A CA 1
ATOM 1639 C C . ASP A 1 204 ? -17.393 7.942 22.246 1.00 97.44 204 ASP A C 1
ATOM 1641 O O . ASP A 1 204 ? -17.500 7.569 21.074 1.00 97.44 204 ASP A O 1
ATOM 1645 N N . ALA A 1 205 ? -16.395 7.522 23.024 1.00 97.81 205 ALA A N 1
ATOM 1646 C CA . ALA A 1 205 ? -15.348 6.628 22.545 1.00 97.81 205 ALA A CA 1
ATOM 1647 C C . ALA A 1 205 ? -15.887 5.291 22.006 1.00 97.81 205 ALA A C 1
ATOM 1649 O O . ALA A 1 205 ? -15.359 4.765 21.027 1.00 97.81 205 ALA A O 1
ATOM 1650 N N . GLN A 1 206 ? -16.932 4.736 22.627 1.00 97.75 206 GLN A N 1
ATOM 1651 C CA . GLN A 1 206 ? -17.495 3.455 22.210 1.00 97.75 206 GLN A CA 1
ATOM 1652 C C . GLN A 1 206 ? -18.259 3.617 20.894 1.00 97.75 206 GLN A C 1
ATOM 1654 O O . GLN A 1 206 ? -18.009 2.874 19.949 1.00 97.75 206 GLN A O 1
ATOM 1659 N N . ALA A 1 207 ? -19.126 4.627 20.807 1.00 97.38 207 ALA A N 1
ATOM 1660 C CA . ALA A 1 207 ? -19.910 4.912 19.612 1.00 97.38 207 ALA A CA 1
ATOM 1661 C C . ALA A 1 207 ? -19.022 5.241 18.401 1.00 97.38 207 ALA A C 1
ATOM 1663 O O . ALA A 1 207 ? -19.333 4.822 17.288 1.00 97.38 207 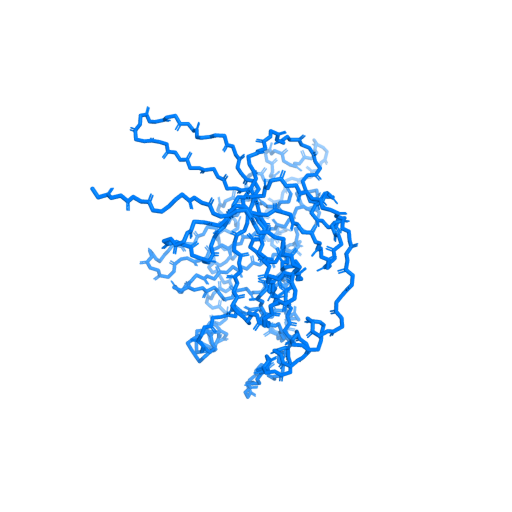ALA A O 1
ATOM 1664 N N . PHE A 1 208 ? -17.902 5.939 18.615 1.00 98.06 208 PHE A N 1
ATOM 1665 C CA . PHE A 1 208 ? -16.896 6.179 17.580 1.00 98.06 208 PHE A CA 1
ATOM 1666 C C . PHE A 1 208 ? -16.256 4.868 17.101 1.00 98.06 208 PHE A C 1
ATOM 1668 O O . PHE A 1 208 ? -16.269 4.563 15.910 1.00 98.06 208 PHE A O 1
ATOM 1675 N N . LEU A 1 209 ? -15.742 4.050 18.024 1.00 97.75 209 LEU A N 1
ATOM 1676 C CA . LEU A 1 209 ? -15.048 2.804 17.682 1.00 97.75 209 LEU A CA 1
ATOM 1677 C C . LEU A 1 209 ? -15.963 1.705 17.124 1.00 97.75 209 LEU A C 1
ATOM 1679 O O . LEU A 1 209 ? -15.462 0.783 16.484 1.00 97.75 209 LEU A O 1
ATOM 1683 N N . ASP A 1 210 ? -17.269 1.777 17.374 1.00 97.00 210 ASP A N 1
ATOM 1684 C CA . ASP A 1 210 ? -18.257 0.851 16.809 1.00 97.00 210 ASP A CA 1
ATOM 1685 C C . ASP A 1 210 ? -18.563 1.139 15.333 1.00 97.00 210 ASP A C 1
ATOM 1687 O O . ASP A 1 210 ? -19.048 0.252 14.628 1.00 97.00 210 ASP A O 1
ATOM 1691 N N . ARG A 1 211 ? -18.281 2.359 14.854 1.00 96.19 211 ARG A N 1
ATOM 1692 C CA . ARG A 1 211 ? -18.415 2.733 13.437 1.00 96.19 211 ARG A CA 1
ATOM 1693 C C . ARG A 1 211 ? -17.188 2.354 12.619 1.00 96.19 211 ARG A C 1
ATOM 1695 O O . ARG A 1 211 ? -17.334 1.926 11.481 1.00 96.19 211 ARG A O 1
ATOM 1702 N N . VAL A 1 212 ? -16.004 2.480 13.209 1.00 97.06 212 VAL A N 1
ATOM 1703 C CA . VAL A 1 212 ? -14.735 2.253 12.513 1.00 97.06 212 VAL A CA 1
ATOM 1704 C C . VAL A 1 212 ? -14.448 0.757 12.363 1.00 97.06 212 VAL A C 1
ATOM 1706 O O . VAL A 1 212 ? -14.462 0.003 13.341 1.00 97.06 212 VAL A O 1
ATOM 1709 N N . THR A 1 213 ? -14.134 0.318 11.142 1.00 97.69 213 THR A N 1
ATOM 1710 C CA . THR A 1 213 ? -13.873 -1.099 10.837 1.00 97.69 213 THR A CA 1
ATOM 1711 C C . THR A 1 213 ? -12.510 -1.281 10.187 1.00 97.69 213 THR A C 1
ATOM 1713 O O . THR A 1 213 ? -12.244 -0.704 9.146 1.00 97.69 213 THR A O 1
ATOM 1716 N N . LEU A 1 214 ? -11.648 -2.117 10.775 1.00 98.62 214 LEU A N 1
ATOM 1717 C CA . LEU A 1 214 ? -10.369 -2.490 10.165 1.00 98.62 214 LEU A CA 1
ATOM 1718 C C . LEU A 1 214 ? -10.608 -3.319 8.895 1.00 98.62 214 LEU A C 1
ATOM 1720 O O . LEU A 1 214 ? -11.237 -4.375 8.967 1.00 98.62 214 LEU A O 1
ATOM 1724 N N . GLU A 1 215 ? -10.060 -2.875 7.767 1.00 98.06 215 GLU A N 1
ATOM 1725 C CA . GLU A 1 215 ? -10.213 -3.531 6.464 1.00 98.06 215 GLU A CA 1
ATOM 1726 C C . GLU A 1 215 ? -8.912 -4.158 5.960 1.00 98.06 215 GLU A C 1
ATOM 1728 O O . GLU A 1 215 ? -8.928 -5.244 5.368 1.00 98.06 215 GLU A O 1
ATOM 1733 N N . ALA A 1 216 ? -7.775 -3.502 6.210 1.00 98.06 216 ALA A N 1
ATOM 1734 C CA . ALA A 1 216 ? -6.479 -3.984 5.753 1.00 98.06 216 ALA A CA 1
ATOM 1735 C C . ALA A 1 216 ? -5.332 -3.659 6.716 1.00 98.06 216 ALA A C 1
ATOM 1737 O O . ALA A 1 216 ? -5.343 -2.657 7.430 1.00 98.06 216 ALA A O 1
ATOM 1738 N N . ILE A 1 217 ? -4.316 -4.518 6.701 1.00 98.56 217 ILE A N 1
ATOM 1739 C CA . ILE A 1 217 ? -3.049 -4.344 7.408 1.00 98.56 217 ILE A CA 1
ATOM 1740 C C . ILE A 1 217 ? -1.932 -4.437 6.377 1.00 98.56 217 ILE A C 1
ATOM 1742 O O . ILE A 1 217 ? -1.813 -5.459 5.702 1.00 98.56 217 ILE A O 1
ATOM 1746 N N . THR A 1 218 ? -1.089 -3.415 6.292 1.00 97.38 218 THR A N 1
ATOM 1747 C CA . THR A 1 218 ? 0.070 -3.391 5.396 1.00 97.38 218 THR A CA 1
ATOM 1748 C C . THR A 1 218 ? 1.352 -3.467 6.211 1.00 97.38 218 THR A C 1
ATOM 1750 O O . THR A 1 218 ? 1.599 -2.608 7.050 1.00 97.38 218 THR A O 1
ATOM 1753 N N . ILE A 1 219 ? 2.183 -4.475 5.948 1.00 96.00 219 ILE A N 1
ATOM 1754 C CA . ILE A 1 219 ? 3.549 -4.569 6.472 1.00 96.00 219 ILE A CA 1
ATOM 1755 C C . ILE A 1 219 ? 4.500 -4.000 5.418 1.00 96.00 219 ILE A C 1
ATOM 1757 O O . ILE A 1 219 ? 4.663 -4.579 4.335 1.00 96.00 219 ILE A O 1
ATOM 1761 N N . GLY A 1 220 ? 5.093 -2.852 5.730 1.00 90.25 220 GLY A N 1
ATOM 1762 C CA . GLY A 1 220 ? 6.099 -2.185 4.910 1.00 90.25 220 GLY A CA 1
ATOM 1763 C C . GLY A 1 220 ? 7.525 -2.622 5.248 1.00 90.25 220 GLY A C 1
ATOM 1764 O O . GLY A 1 220 ? 7.765 -3.581 5.986 1.00 90.25 220 GLY A O 1
ATOM 1765 N N . SER A 1 221 ? 8.499 -1.905 4.693 1.00 82.44 221 SER A N 1
ATOM 1766 C CA . SER A 1 221 ? 9.902 -2.024 5.094 1.00 82.44 221 SER A CA 1
ATOM 1767 C C . SER A 1 221 ? 10.158 -1.494 6.512 1.00 82.44 221 SER A C 1
ATOM 1769 O O . SER A 1 221 ? 9.378 -0.715 7.047 1.00 82.44 221 SER A O 1
ATOM 1771 N N . GLU A 1 222 ? 11.290 -1.888 7.107 1.00 82.69 222 GLU A N 1
ATOM 1772 C CA . GLU A 1 222 ? 11.838 -1.258 8.327 1.00 82.69 222 GLU A CA 1
ATOM 1773 C C . GLU A 1 222 ? 10.883 -1.244 9.536 1.00 82.69 222 GLU A C 1
ATOM 1775 O O . GLU A 1 222 ? 10.926 -0.351 10.373 1.00 82.69 222 GLU A O 1
ATOM 1780 N N . ARG A 1 223 ? 10.052 -2.287 9.676 1.00 87.50 223 ARG A N 1
ATOM 1781 C CA . ARG A 1 223 ? 9.067 -2.426 10.763 1.00 87.50 223 ARG A CA 1
ATOM 1782 C C . ARG A 1 223 ? 7.980 -1.350 10.767 1.00 87.50 223 ARG A C 1
ATOM 1784 O O . ARG A 1 223 ? 7.426 -1.019 11.818 1.00 87.50 223 ARG A O 1
ATOM 1791 N N . PHE A 1 224 ? 7.681 -0.809 9.591 1.00 94.31 224 PHE A N 1
ATOM 1792 C CA . PHE A 1 224 ? 6.553 0.079 9.386 1.00 94.31 224 PHE A CA 1
ATOM 1793 C C . PHE A 1 224 ? 5.277 -0.729 9.132 1.00 94.31 224 PHE A C 1
ATOM 1795 O O . PHE A 1 224 ? 5.259 -1.629 8.287 1.00 94.31 224 PHE A O 1
ATOM 1802 N N . VAL A 1 225 ? 4.204 -0.415 9.855 1.00 97.56 225 VAL A N 1
ATOM 1803 C CA . VAL A 1 225 ? 2.907 -1.091 9.717 1.00 97.56 225 VAL A CA 1
ATOM 1804 C C . VAL A 1 225 ? 1.796 -0.065 9.580 1.00 97.56 225 VAL A C 1
ATOM 1806 O O . VAL A 1 225 ? 1.718 0.875 10.364 1.00 97.56 225 VAL A O 1
ATOM 1809 N N . GLU A 1 226 ? 0.898 -0.277 8.626 1.00 97.81 226 GLU A N 1
ATOM 1810 C CA . GLU A 1 226 ? -0.308 0.531 8.466 1.00 97.81 226 GLU A CA 1
ATOM 1811 C C . GLU A 1 226 ? -1.558 -0.309 8.715 1.00 97.81 226 GLU A C 1
ATOM 1813 O O . GLU A 1 226 ? -1.673 -1.431 8.221 1.00 97.81 226 GLU A O 1
ATOM 1818 N N . PHE A 1 227 ? -2.521 0.262 9.426 1.00 98.50 22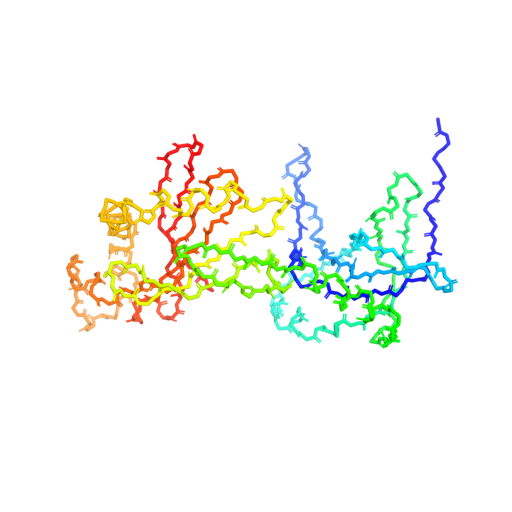7 PHE A N 1
ATOM 1819 C CA . PHE A 1 227 ? -3.842 -0.306 9.658 1.00 98.50 227 PHE A CA 1
ATOM 1820 C C . PHE A 1 227 ? -4.880 0.609 9.011 1.00 98.50 227 PHE A C 1
ATOM 1822 O O . PHE A 1 227 ? -5.112 1.728 9.474 1.00 98.50 227 PHE A O 1
ATOM 1829 N N . HIS A 1 228 ? -5.488 0.128 7.933 1.00 98.06 228 HIS A N 1
ATOM 1830 C CA . HIS A 1 228 ? -6.462 0.856 7.129 1.00 98.06 228 HIS A CA 1
ATOM 1831 C C . HIS A 1 228 ? -7.865 0.493 7.597 1.00 98.06 228 HIS A C 1
ATOM 1833 O O . HIS A 1 228 ? -8.231 -0.686 7.603 1.00 98.06 228 HIS A O 1
ATOM 1839 N N . HIS A 1 229 ? -8.633 1.501 7.995 1.00 98.44 229 HIS A N 1
ATOM 1840 C CA . HIS A 1 229 ? -9.991 1.335 8.481 1.00 98.44 229 HIS A CA 1
ATOM 1841 C C . HIS A 1 229 ? -10.982 2.128 7.629 1.00 98.44 229 HIS A C 1
ATOM 1843 O O . HIS A 1 229 ? -10.730 3.287 7.286 1.00 98.44 229 HIS A O 1
ATOM 1849 N N . ASP A 1 230 ? -12.128 1.508 7.364 1.00 97.38 230 ASP A N 1
ATOM 1850 C CA . ASP A 1 230 ? -13.343 2.192 6.939 1.00 97.38 230 ASP A CA 1
ATOM 1851 C C . ASP A 1 230 ? -13.824 3.093 8.082 1.00 97.38 230 ASP A C 1
ATOM 1853 O O . ASP A 1 230 ? -13.867 2.671 9.247 1.00 97.38 230 ASP A O 1
ATOM 1857 N N . ASP A 1 231 ? -14.134 4.349 7.763 1.00 96.12 231 ASP A N 1
ATOM 1858 C CA . ASP A 1 231 ? -14.532 5.348 8.750 1.00 96.12 231 ASP A CA 1
ATOM 1859 C C . ASP A 1 231 ? -15.986 5.200 9.212 1.00 96.12 231 ASP A C 1
ATOM 1861 O O . ASP A 1 231 ? -16.389 5.902 10.139 1.00 96.12 231 ASP A O 1
ATOM 1865 N N . GLY A 1 232 ? -16.785 4.325 8.596 1.00 95.19 232 GLY A N 1
ATOM 1866 C CA . GLY A 1 232 ? -18.206 4.184 8.895 1.00 95.19 232 GLY A CA 1
ATOM 1867 C C . GLY A 1 232 ? -19.001 5.474 8.665 1.00 95.19 232 GLY A C 1
ATOM 1868 O O . GLY A 1 232 ? -19.932 5.751 9.434 1.00 95.19 232 GLY A O 1
ATOM 1869 N N . ASP A 1 233 ? -18.607 6.257 7.652 1.00 92.69 233 ASP A N 1
ATOM 1870 C CA . ASP A 1 233 ? -19.116 7.588 7.291 1.00 92.69 233 ASP A CA 1
ATOM 1871 C C . ASP A 1 233 ? -18.820 8.695 8.324 1.00 92.69 233 ASP A C 1
ATOM 1873 O O . ASP A 1 233 ? -19.454 9.755 8.319 1.00 92.69 233 ASP A O 1
ATOM 1877 N N . LEU A 1 234 ? -17.849 8.500 9.223 1.00 94.69 234 LEU A N 1
ATOM 1878 C CA . LEU A 1 234 ? -17.489 9.522 10.213 1.00 94.69 234 LEU A CA 1
ATOM 1879 C C . LEU A 1 234 ? -16.739 10.719 9.618 1.00 94.69 234 LEU A C 1
ATOM 1881 O O . LEU A 1 234 ? -16.865 11.824 10.142 1.00 94.69 234 LEU A O 1
ATOM 1885 N N . PHE A 1 235 ? -15.990 10.521 8.540 1.00 94.94 235 PHE A N 1
ATOM 1886 C CA . PHE A 1 235 ? -15.151 11.521 7.887 1.00 94.94 235 PHE A CA 1
ATOM 1887 C C . PHE A 1 235 ? -15.486 11.619 6.396 1.00 94.94 235 PHE A C 1
ATOM 1889 O O . PHE A 1 235 ? -14.601 11.788 5.571 1.00 94.94 235 PHE A O 1
ATOM 1896 N N . ALA A 1 236 ? -16.765 11.535 6.021 1.00 90.38 236 ALA A N 1
ATOM 1897 C CA . ALA A 1 236 ? -17.223 11.632 4.628 1.00 90.38 236 ALA A CA 1
ATOM 1898 C C . ALA A 1 236 ? -16.568 10.613 3.666 1.00 90.38 236 ALA A C 1
ATOM 1900 O O . ALA A 1 236 ? -16.313 10.935 2.501 1.00 90.38 236 ALA A O 1
ATOM 1901 N N . GLY A 1 237 ? -16.294 9.398 4.152 1.00 87.44 237 GLY A N 1
ATOM 1902 C CA . GLY A 1 237 ? -15.755 8.296 3.356 1.00 87.44 237 GLY A CA 1
ATOM 1903 C C . GLY A 1 237 ? -14.243 8.367 3.135 1.00 87.44 237 GLY A C 1
ATOM 1904 O O . GLY A 1 237 ? -13.743 7.774 2.176 1.00 87.44 237 GLY A O 1
ATOM 1905 N N . HIS A 1 238 ? -13.512 9.113 3.974 1.00 92.50 238 HIS A N 1
ATOM 1906 C CA . HIS A 1 238 ? -12.049 9.021 4.015 1.00 92.50 238 HIS A CA 1
ATOM 1907 C C . HIS A 1 238 ? -11.637 7.719 4.713 1.00 92.50 238 HIS A C 1
ATOM 1909 O O . HIS A 1 238 ? -12.358 7.181 5.548 1.00 92.50 238 HIS A O 1
ATOM 1915 N N . THR A 1 239 ? -10.439 7.226 4.416 1.00 94.88 239 THR A N 1
ATOM 1916 C CA . THR A 1 239 ? -9.851 6.097 5.143 1.00 94.88 239 THR A CA 1
ATOM 1917 C C . THR A 1 239 ? -9.185 6.603 6.416 1.00 94.88 239 THR A C 1
ATOM 1919 O O . THR A 1 239 ? -8.435 7.583 6.389 1.00 94.88 239 THR A O 1
ATOM 1922 N N . ILE A 1 240 ? -9.403 5.912 7.533 1.00 98.12 240 ILE A N 1
ATOM 1923 C CA . ILE A 1 240 ? -8.610 6.119 8.746 1.00 98.12 240 ILE A CA 1
ATOM 1924 C C . ILE A 1 240 ? -7.378 5.220 8.660 1.00 98.12 240 ILE A C 1
ATOM 1926 O O . ILE A 1 240 ? -7.493 3.995 8.587 1.00 98.12 240 ILE A O 1
ATOM 1930 N N . ILE A 1 241 ? -6.191 5.820 8.686 1.00 98.12 241 ILE A N 1
ATOM 1931 C CA . ILE A 1 241 ? -4.921 5.095 8.663 1.00 98.12 241 ILE A CA 1
ATOM 1932 C C . ILE A 1 241 ? -4.247 5.271 10.015 1.00 98.12 241 ILE A C 1
ATOM 1934 O O . ILE A 1 241 ? -3.922 6.390 10.414 1.00 98.12 241 ILE A O 1
ATOM 1938 N N . VAL A 1 242 ? -4.012 4.154 10.699 1.00 98.56 242 VAL A N 1
ATOM 1939 C CA . VAL A 1 242 ? -3.142 4.111 11.876 1.00 98.56 242 VAL A CA 1
ATOM 1940 C C . VAL A 1 242 ? -1.783 3.585 11.444 1.00 98.56 242 VAL A C 1
ATOM 1942 O O . VAL A 1 242 ? -1.695 2.488 10.898 1.00 98.56 242 VAL A O 1
ATOM 1945 N N . THR A 1 243 ? -0.725 4.351 11.675 1.00 97.94 243 THR A N 1
ATOM 1946 C CA . THR A 1 243 ? 0.647 3.986 11.308 1.00 97.94 243 THR A CA 1
ATOM 1947 C C . THR A 1 243 ? 1.454 3.668 12.552 1.00 97.94 243 THR A C 1
ATOM 1949 O O . THR A 1 243 ? 1.421 4.431 13.515 1.00 97.94 243 THR A O 1
ATOM 1952 N N . TYR A 1 244 ? 2.203 2.572 12.519 1.00 98.00 244 TYR A N 1
ATOM 1953 C CA . TYR A 1 244 ? 3.204 2.225 13.515 1.00 98.00 244 TYR A CA 1
ATOM 1954 C C . TYR A 1 244 ? 4.595 2.248 12.885 1.00 98.00 244 TYR A C 1
ATOM 1956 O O . TYR A 1 244 ? 4.837 1.561 11.894 1.00 98.00 244 TYR A O 1
ATOM 1964 N N . ASP A 1 245 ? 5.507 2.995 13.497 1.00 95.56 245 ASP A N 1
ATOM 1965 C CA . ASP A 1 245 ? 6.929 2.995 13.169 1.00 95.56 245 ASP A CA 1
ATOM 1966 C C . ASP A 1 245 ? 7.697 2.240 14.262 1.00 95.56 245 ASP A C 1
ATOM 1968 O O . ASP A 1 245 ? 7.822 2.693 15.406 1.00 95.56 245 ASP A O 1
ATOM 1972 N N . GLY A 1 246 ? 8.210 1.061 13.905 1.00 92.69 246 GLY A N 1
ATOM 1973 C CA . GLY A 1 246 ? 8.960 0.201 14.811 1.00 92.69 246 GLY A CA 1
ATOM 1974 C C . GLY A 1 246 ? 10.370 0.679 15.161 1.00 92.69 246 GLY A C 1
ATOM 1975 O O . GLY A 1 246 ? 10.944 0.134 16.112 1.00 92.69 246 GLY A O 1
ATOM 1976 N N . GLU A 1 247 ? 10.938 1.650 14.441 1.00 91.62 247 GLU A N 1
ATOM 1977 C CA . GLU A 1 247 ? 12.228 2.263 14.784 1.00 91.62 247 GLU A CA 1
ATOM 1978 C C . GLU A 1 247 ? 12.077 3.272 15.922 1.00 91.62 247 GLU A C 1
ATOM 1980 O O . GLU A 1 247 ? 12.889 3.292 16.851 1.00 91.62 247 GLU A O 1
ATOM 1985 N N . THR A 1 248 ? 11.020 4.084 15.870 1.00 94.44 248 THR A N 1
ATOM 1986 C CA . THR A 1 248 ? 10.734 5.117 16.878 1.00 94.44 248 THR A CA 1
ATOM 1987 C C . THR A 1 248 ? 9.778 4.648 17.981 1.00 94.44 248 THR A C 1
ATOM 1989 O O . THR A 1 248 ? 9.624 5.343 18.985 1.00 94.44 248 THR A O 1
ATOM 1992 N N . ASP A 1 249 ? 9.172 3.467 17.817 1.00 94.25 249 ASP A N 1
ATOM 1993 C CA . ASP A 1 249 ? 8.075 2.927 18.636 1.00 94.25 249 ASP A CA 1
ATOM 1994 C C . ASP A 1 249 ? 6.896 3.904 18.768 1.00 94.25 249 ASP A C 1
ATOM 1996 O O . ASP A 1 249 ? 6.275 4.042 19.825 1.00 94.25 249 ASP A O 1
ATOM 2000 N N . THR A 1 250 ? 6.582 4.596 17.672 1.00 95.88 250 THR A N 1
ATOM 2001 C CA . THR A 1 250 ? 5.484 5.563 17.615 1.00 95.88 250 THR A CA 1
ATOM 2002 C C . THR A 1 250 ? 4.276 4.979 16.901 1.00 95.88 250 THR A C 1
ATOM 2004 O O . THR A 1 250 ? 4.401 4.179 15.976 1.00 95.88 250 THR A O 1
ATOM 2007 N N . ILE A 1 251 ? 3.088 5.360 17.369 1.00 97.94 251 ILE A N 1
ATOM 2008 C CA . ILE A 1 251 ? 1.816 5.045 16.727 1.00 97.94 251 ILE A CA 1
ATOM 2009 C C . ILE A 1 251 ? 1.020 6.338 16.582 1.00 97.94 251 ILE A C 1
ATOM 2011 O O . ILE A 1 251 ? 0.929 7.106 17.539 1.00 97.94 251 ILE A O 1
ATOM 2015 N N . ASP A 1 252 ? 0.475 6.574 15.397 1.00 97.38 252 ASP A N 1
ATOM 2016 C CA . ASP A 1 252 ? -0.330 7.756 15.088 1.00 97.38 252 ASP A CA 1
ATOM 2017 C C . ASP A 1 252 ? -1.527 7.374 14.218 1.00 97.38 252 ASP A C 1
ATOM 2019 O O . ASP A 1 252 ? -1.492 6.353 13.529 1.00 97.38 252 ASP A O 1
ATOM 2023 N N . ALA A 1 253 ? -2.588 8.175 14.272 1.00 98.12 253 ALA A N 1
ATOM 2024 C CA . ALA A 1 253 ? -3.809 7.972 13.507 1.00 98.12 253 ALA A CA 1
ATOM 2025 C C . ALA A 1 253 ? -4.191 9.247 12.753 1.00 98.12 253 ALA A C 1
ATOM 2027 O O . ALA A 1 253 ? -4.288 10.327 13.334 1.00 98.12 253 ALA A O 1
ATOM 2028 N N . GLN A 1 254 ? -4.474 9.099 11.461 1.00 96.88 254 GLN A N 1
ATOM 2029 C CA . GLN A 1 254 ? -4.845 10.198 10.575 1.00 96.88 254 GLN A CA 1
ATOM 2030 C C . GLN A 1 254 ? -5.967 9.789 9.616 1.00 96.88 254 GLN A C 1
ATOM 2032 O O . GLN A 1 254 ? -6.222 8.605 9.397 1.00 96.88 254 GLN A O 1
ATOM 2037 N N . ILE A 1 255 ? -6.610 10.787 9.012 1.00 94.62 255 ILE A N 1
ATOM 2038 C CA . ILE A 1 255 ? -7.536 10.602 7.891 1.00 94.62 255 ILE A CA 1
ATOM 2039 C C . ILE A 1 255 ? -6.792 10.797 6.563 1.00 94.62 255 ILE A C 1
ATOM 2041 O O . ILE A 1 255 ? -5.965 11.703 6.438 1.00 94.62 255 ILE A O 1
ATOM 2045 N N . ALA A 1 256 ? -7.077 9.954 5.573 1.00 86.12 256 ALA A N 1
ATOM 2046 C CA . ALA A 1 256 ? -6.473 9.999 4.244 1.00 86.12 256 ALA A CA 1
ATOM 2047 C C . ALA A 1 256 ? -7.518 9.721 3.152 1.00 86.12 256 ALA A C 1
ATOM 2049 O O . ALA A 1 256 ? -8.366 8.845 3.307 1.00 86.12 256 ALA A O 1
ATOM 2050 N N . GLY A 1 257 ? -7.448 10.457 2.039 1.00 69.44 257 GLY A N 1
ATOM 2051 C CA . GLY A 1 257 ? -8.409 10.355 0.932 1.00 69.44 257 GLY A CA 1
ATOM 2052 C C . GLY A 1 257 ? -8.519 11.645 0.142 1.00 69.44 257 GLY A C 1
ATOM 2053 O O . GLY A 1 257 ? -8.410 12.713 0.778 1.00 69.44 257 GLY A O 1
#

Secondary structure (DSSP, 8-state):
--PPPPEEEEEEEEEEEEEEEEE-PBPTTSPBPPPEEEEEEEEEEETTSPPB-S-EEEEEE----S-HHHHHHHS-SEEEEEEEEETTEEEEEEEEEEEEE---HHHHHHHHHHHHH--EEETTTEEEEEETTTTEEEEEEEETTEEEEEEEE--S-SHHHHHHHHHHHHTHHHHHHHHHHHHIIIIIHHHHHHS--TTSPPP-HHHHHHH-EEEEEEE-STTEEEEEEE-TTTTTTPEEEEEEETTTTEEEEEEE-

pLDDT: mean 90.27, std 9.28, range [42.25, 98.62]

Nearest PDB structures (foldseek):
  6rbk-assembly1_C  TM=3.352E-01  e=1.969E-02  Serratia entomophila
  6j0m-assembly1_C  TM=3.587E-01  e=2.745E-01  Photorhabdus asymbiotica
  6j4f-assembly1_F  TM=6.388E-01  e=3.421E+00  Arabidopsis thaliana

Sequence (257 aa):
MSSTPPERVRVRGLLKRGGTGLVQSRRDDGRWDVPEIVQHLRPWRRSGGPIEATELYVFKPTRLPHGFWSWLFGLAPAVELIVEIDPARPDRGRIVRYLGPRRDPALAEARGEWLAGRKLEDARFGRFAFDERVNQFEAGTEWLGKPVTLSLEAVDGQAPALAEARALFDAAEAWDKRIRQAMLDSLLALRNETWRDEDEPELDAQAFLDRVTLEAITIGSERFVEFHHDDGDLFAGHTIIVTYDGETDTIDAQIAG